Protein AF-0000000087635099 (afdb_homodimer)

pLDDT: mean 82.57, std 12.62, range [35.16, 96.38]

Foldseek 3Di:
DPCPVFWDDDPVVVVVFVLPFAWKWKWFDDPPDTDIDIFGWFWDADPQGIKIKGKDFPDDPVVVRCVVPQKIKMKTKDQWDWDDDPDPVPIDTKMKMKIFIWGKDKDQDLVVLVVGVQRRCCSPVVDNDDDDDSVNSNRMIMMMTDTDDMIMGIDD/DVCCVFWDDDPVVVVVFVLPFAWKWKWFDDPPDTDIDIFGWFWDADPQGIKIKGKDFPDDPVVVRCVVPQKIKMKTKDQWDWDDDPDPVPIDTKMKMKIFIWGKDKDQDLVVLVVGVQRRCCSPVVDNDDDDDSVNSNRMIMMMTDTPDMIMGIDD

Solvent-accessible surface area (backbone atoms only — not comparable to full-atom values): 16656 Å² total; per-residue (Å²): 117,86,68,60,83,26,53,56,80,48,65,67,58,51,50,53,50,59,65,66,32,68,45,36,30,39,29,35,69,49,88,92,39,36,45,50,46,78,35,55,46,14,64,46,78,55,101,81,40,51,35,38,25,32,66,46,74,72,72,56,74,62,58,56,44,39,68,74,50,27,57,31,8,31,31,33,47,40,66,77,40,77,40,83,45,99,43,69,86,54,47,42,57,28,32,36,35,37,34,30,32,28,40,43,44,76,54,79,51,63,72,57,40,51,50,41,52,39,33,27,42,23,65,73,66,72,46,77,82,68,76,73,56,64,68,60,54,70,62,42,28,34,37,38,32,45,46,73,46,74,45,37,37,43,40,121,116,88,67,59,83,28,51,55,80,48,65,67,59,51,50,52,50,57,66,67,32,69,45,38,31,37,30,35,68,49,90,92,39,36,46,49,46,79,34,53,47,15,64,46,77,54,101,80,42,50,33,38,26,33,68,46,75,71,70,57,75,64,58,56,44,38,68,74,50,29,55,29,9,30,30,33,48,40,67,76,40,77,39,83,46,99,42,69,88,54,46,43,56,26,30,37,35,37,34,30,33,29,41,43,42,78,55,78,51,63,71,58,39,52,52,41,52,42,32,27,43,25,64,74,65,73,47,78,81,68,75,72,57,63,69,59,55,71,62,42,27,35,38,38,33,44,46,74,45,73,47,36,37,44,41,120

Radius of gyration: 19.62 Å; Cα contacts (8 Å, |Δi|>4): 684; chains: 2; bounding box: 43×58×47 Å

Nearest PDB structures (foldseek):
  2fg9-assembly1_A  TM=8.921E-01  e=1.563E-14  Bacteroides thetaiotaomicron VPI-5482
  2fur-assembly1_B  TM=8.412E-01  e=3.240E-09  Thermoplasma acidophilum
  2x1j-assembly1_A-2  TM=7.431E-01  e=3.962E-08  Deinococcus radiodurans
  2vpa-assembly1_A  TM=7.051E-01  e=4.189E-08  Deinococcus radiodurans
  2x1k-assembly1_A-2  TM=6.960E-01  e=9.652E-08  Deinococcus radiodurans

Secondary structure (DSSP, 8-state):
-TTGGGB---HHHHHHHHHH---EEEEEEETTEEEEEEE-EEEEEETTEEEEEEEEES-SHHHHHHHH--EEEEEEEEEEEEE--SSGGG-EEEEEEEEEEEEEEE---HHHHHHHHHHHHHHHH--------HHHHHHEEEEEEEEEEEEEEEE-/-TTGGGB---HHHHHHHHHH---EEEEEEETTEEEEEEE-EEEEEETTEEEEEEEEES-SHHHHHHHH--EEEEEEEEEEEEE--SSGGG-EEEEEEEEEEEEEEE---HHHHHHHHHHHHHHHH--------HHHHHHEEEEEEEEEEEEEEEE-

InterPro domains:
  IPR012349 FMN-binding split barrel [G3DSA:2.30.110.10] (1-155)
  IPR024747 Pyridoxamine 5'-phosphate oxidase-related [PF12900] (11-153)

Sequence (312 aa):
MRRSDREVTSEQRIEEIIEACQIIRLGIHDEERIYIVPLHFGYERDDGGYVFYCHGASEGKKINLLKTNGYVGFELDGGYEIIPAAVACGYSSTFYSVIGEGQVSFVEEDAEKIKALQMIMKHYTHTTDWELPLAAVKNTAVLKLVCESMTCKEHNMRRSDREVTSEQRIEEIIEACQIIRLGIHDEERIYIVPLHFGYERDDGGYVFYCHGASEGKKINLLKTNGYVGFELDGGYEIIPAAVACGYSSTFYSVIGEGQVSFVEEDAEKIKALQMIMKHYTHTTDWELPLAAVKNTAVLKLVCESMTCKEHN

Structure (mmCIF, N/CA/C/O backbone):
data_AF-0000000087635099-model_v1
#
loop_
_entity.id
_entity.type
_entity.pdbx_description
1 polymer 'Predicted flavin-nucleotide-binding protein'
#
loop_
_atom_site.group_PDB
_atom_site.id
_atom_site.type_symbol
_atom_site.label_atom_id
_atom_site.label_alt_id
_atom_site.label_comp_id
_atom_site.label_asym_id
_atom_site.label_entity_id
_atom_site.label_seq_id
_atom_site.pdbx_PDB_ins_code
_atom_site.Cartn_x
_atom_site.Cartn_y
_atom_site.Cartn_z
_atom_site.occupancy
_atom_site.B_iso_or_equiv
_atom_site.auth_seq_id
_atom_site.auth_comp_id
_atom_site.auth_asym_id
_atom_site.auth_atom_id
_atom_site.pdbx_PDB_model_num
ATOM 1 N N . MET A 1 1 ? 19.547 9.148 -5.082 1 35.16 1 MET A N 1
ATOM 2 C CA . MET A 1 1 ? 18.781 8.297 -4.172 1 35.16 1 MET A CA 1
ATOM 3 C C . MET A 1 1 ? 19.062 8.664 -2.721 1 35.16 1 MET A C 1
ATOM 5 O O . MET A 1 1 ? 20.156 8.398 -2.211 1 35.16 1 MET A O 1
ATOM 9 N N . ARG A 1 2 ? 18.547 9.641 -2.221 1 45 2 ARG A N 1
ATOM 10 C CA . ARG A 1 2 ? 19.25 10.352 -1.154 1 45 2 ARG A CA 1
ATOM 11 C C . ARG A 1 2 ? 19.547 9.414 0.013 1 45 2 ARG A C 1
ATOM 13 O O . ARG A 1 2 ? 20.594 9.539 0.657 1 45 2 ARG A O 1
ATOM 20 N N . ARG A 1 3 ? 18.531 8.602 0.665 1 49.25 3 ARG A N 1
ATOM 21 C CA . ARG A 1 3 ? 19.016 7.754 1.746 1 49.25 3 ARG A CA 1
ATOM 22 C C . ARG A 1 3 ? 19.328 6.348 1.241 1 49.25 3 ARG A C 1
ATOM 24 O O . ARG A 1 3 ? 18.547 5.418 1.454 1 49.25 3 ARG A O 1
ATOM 31 N N . SER A 1 4 ? 20.172 6.246 0.379 1 53.25 4 SER A N 1
ATOM 32 C CA . SER A 1 4 ? 20.781 4.98 -0.024 1 53.25 4 SER A CA 1
ATOM 33 C C . SER A 1 4 ? 21.078 4.105 1.186 1 53.25 4 SER A C 1
ATOM 35 O O . SER A 1 4 ? 21.188 2.883 1.062 1 53.25 4 SER A O 1
ATOM 37 N N . ASP A 1 5 ? 21 4.832 2.361 1 56.5 5 ASP A N 1
ATOM 38 C CA . ASP A 1 5 ? 21.391 4.137 3.586 1 56.5 5 ASP A CA 1
ATOM 39 C C . ASP A 1 5 ? 20.297 3.172 4.039 1 56.5 5 ASP A C 1
ATOM 41 O O . ASP A 1 5 ? 20.547 2.277 4.852 1 56.5 5 ASP A O 1
ATOM 45 N N . ARG A 1 6 ? 19.281 3.215 3.363 1 69.56 6 ARG A N 1
ATOM 46 C CA . ARG A 1 6 ? 18.203 2.318 3.795 1 69.56 6 ARG A CA 1
ATOM 47 C C . ARG A 1 6 ? 17.969 1.215 2.77 1 69.56 6 ARG A C 1
ATOM 49 O O . ARG A 1 6 ? 17.141 0.329 2.984 1 69.56 6 ARG A O 1
ATOM 56 N N . GLU A 1 7 ? 18.781 1.299 1.735 1 75.88 7 GLU A N 1
ATOM 57 C CA . GLU A 1 7 ? 18.594 0.306 0.682 1 75.88 7 GLU A CA 1
ATOM 58 C C . GLU A 1 7 ? 19.156 -1.053 1.098 1 75.88 7 GLU A C 1
ATOM 60 O O . GLU A 1 7 ? 20.25 -1.138 1.649 1 75.88 7 GLU A O 1
ATOM 65 N N . VAL A 1 8 ? 18.328 -1.965 0.94 1 79.12 8 VAL A N 1
ATOM 66 C CA . VAL A 1 8 ? 18.734 -3.338 1.212 1 79.12 8 VAL A CA 1
ATOM 67 C C . VAL A 1 8 ? 19.219 -3.996 -0.078 1 79.12 8 VAL A C 1
ATOM 69 O O . VAL A 1 8 ? 18.484 -4.082 -1.056 1 79.12 8 VAL A O 1
ATOM 72 N N . THR A 1 9 ? 20.438 -4.477 -0.032 1 79.38 9 THR A N 1
ATOM 73 C CA . THR A 1 9 ? 21 -5.023 -1.261 1 79.38 9 THR A CA 1
ATOM 74 C C . THR A 1 9 ? 21.234 -6.527 -1.129 1 79.38 9 THR A C 1
ATOM 76 O O . THR A 1 9 ? 21.453 -7.215 -2.127 1 79.38 9 THR A O 1
ATOM 79 N N . SER A 1 10 ? 21.016 -7.012 0.048 1 85.81 10 SER A N 1
ATOM 80 C CA . SER A 1 10 ? 21.203 -8.445 0.242 1 85.81 10 SER A CA 1
ATOM 81 C C . SER A 1 10 ? 20 -9.234 -0.244 1 85.81 10 SER A C 1
ATOM 83 O O . SER A 1 10 ? 18.875 -9.008 0.217 1 85.81 10 SER A O 1
ATOM 85 N N . GLU A 1 11 ? 20.281 -10.109 -1.084 1 84.56 11 GLU A N 1
ATOM 86 C CA . GLU A 1 11 ? 19.203 -10.93 -1.638 1 84.56 11 GLU A CA 1
ATOM 87 C C . GLU A 1 11 ? 18.469 -11.695 -0.541 1 84.56 11 GLU A C 1
ATOM 89 O O . GLU A 1 11 ? 17.25 -11.852 -0.59 1 84.56 11 GLU A O 1
ATOM 94 N N . GLN A 1 12 ? 19.266 -12.148 0.305 1 89.12 12 GLN A N 1
ATOM 95 C CA . GLN A 1 12 ? 18.672 -12.906 1.408 1 89.12 12 GLN A CA 1
ATOM 96 C C . GLN A 1 12 ? 17.734 -12.031 2.223 1 89.12 12 GLN A C 1
ATOM 98 O O . GLN A 1 12 ? 16.625 -12.469 2.582 1 89.12 12 GLN A O 1
ATOM 103 N N . ARG A 1 13 ? 18.188 -10.898 2.521 1 89.5 13 ARG A N 1
ATOM 104 C CA . ARG A 1 13 ? 17.359 -9.984 3.314 1 89.5 13 ARG A CA 1
ATOM 105 C C . ARG A 1 13 ? 16.109 -9.578 2.553 1 89.5 13 ARG A C 1
ATOM 107 O O . ARG A 1 13 ? 15.031 -9.453 3.141 1 89.5 13 ARG A O 1
ATOM 114 N N . ILE A 1 14 ? 16.281 -9.406 1.291 1 90.25 14 ILE A N 1
ATOM 115 C CA . ILE A 1 14 ? 15.141 -9.047 0.447 1 90.25 14 ILE A CA 1
ATOM 116 C C . ILE A 1 14 ? 14.094 -10.156 0.488 1 90.25 14 ILE A C 1
ATOM 118 O O . ILE A 1 14 ? 12.898 -9.891 0.611 1 90.25 14 ILE A O 1
ATOM 122 N N . GLU A 1 15 ? 14.555 -11.297 0.425 1 90.62 15 GLU A N 1
ATOM 123 C CA . GLU A 1 15 ? 13.656 -12.453 0.484 1 90.62 15 GLU A CA 1
ATOM 124 C C . GLU A 1 15 ? 12.93 -12.516 1.824 1 90.62 15 GLU A C 1
ATOM 126 O O . GLU A 1 15 ? 11.742 -12.828 1.875 1 90.62 15 GLU A O 1
ATOM 131 N N . GLU A 1 16 ? 13.648 -12.258 2.855 1 92.62 16 GLU A N 1
ATOM 132 C CA . GLU A 1 16 ? 13.055 -12.25 4.191 1 92.62 16 GLU A CA 1
ATOM 133 C C . GLU A 1 16 ? 11.969 -11.188 4.312 1 92.62 16 GLU A C 1
ATOM 135 O O . GLU A 1 16 ? 10.938 -11.422 4.945 1 92.62 16 GLU A O 1
ATOM 140 N N . ILE A 1 17 ? 12.234 -10.125 3.705 1 93.19 17 ILE A N 1
ATOM 141 C CA . ILE A 1 17 ? 11.297 -9.016 3.748 1 93.19 17 ILE A CA 1
ATOM 142 C C . ILE A 1 17 ? 10.031 -9.375 2.963 1 93.19 17 ILE A C 1
ATOM 144 O O . ILE A 1 17 ? 8.914 -9.195 3.453 1 93.19 17 ILE A O 1
ATOM 148 N N . ILE A 1 18 ? 10.234 -9.93 1.829 1 93.62 18 ILE A N 1
ATOM 149 C CA . ILE A 1 18 ? 9.102 -10.32 0.997 1 93.62 18 ILE A CA 1
ATOM 150 C C . ILE A 1 18 ? 8.273 -11.383 1.716 1 93.62 18 ILE A C 1
ATOM 152 O O . ILE A 1 18 ? 7.039 -11.32 1.717 1 93.62 18 ILE A O 1
ATOM 156 N N . GLU A 1 19 ? 8.953 -12.25 2.318 1 91.75 19 GLU A N 1
ATOM 157 C CA . GLU A 1 19 ? 8.281 -13.32 3.053 1 91.75 19 GLU A CA 1
ATOM 158 C C . GLU A 1 19 ? 7.484 -12.766 4.23 1 91.75 19 GLU A C 1
ATOM 160 O O . GLU A 1 19 ? 6.449 -13.328 4.598 1 91.75 19 GLU A O 1
ATOM 165 N N . ALA A 1 20 ? 7.938 -11.75 4.758 1 92.56 20 ALA A N 1
ATOM 166 C CA . ALA A 1 20 ? 7.305 -11.172 5.941 1 92.56 20 ALA A CA 1
ATOM 167 C C . ALA A 1 20 ? 6.105 -10.305 5.555 1 92.56 20 ALA A C 1
ATOM 169 O O . ALA A 1 20 ? 5.258 -10 6.395 1 92.56 20 ALA A O 1
ATOM 170 N N . CYS A 1 21 ? 6.055 -9.898 4.355 1 93.25 21 CYS A N 1
ATOM 171 C CA . CYS A 1 21 ? 4.949 -9.062 3.898 1 93.25 21 CYS A CA 1
ATOM 172 C C . CYS A 1 21 ? 3.691 -9.898 3.682 1 93.25 21 CYS A C 1
ATOM 174 O O . CYS A 1 21 ? 3.77 -11.039 3.225 1 93.25 21 CYS A O 1
ATOM 176 N N . GLN A 1 22 ? 2.547 -9.258 3.98 1 90.62 22 GLN A N 1
ATOM 177 C CA . GLN A 1 22 ? 1.3 -10.008 3.877 1 90.62 22 GLN A CA 1
ATOM 178 C C . GLN A 1 22 ? 0.449 -9.5 2.715 1 90.62 22 GLN A C 1
ATOM 180 O O . GLN A 1 22 ? -0.433 -10.211 2.23 1 90.62 22 GLN A O 1
ATOM 185 N N . ILE A 1 23 ? 0.75 -8.312 2.314 1 94.12 23 ILE A N 1
ATOM 186 C CA . ILE A 1 23 ? -0.114 -7.684 1.321 1 94.12 23 ILE A CA 1
ATOM 187 C C . ILE A 1 23 ? 0.739 -7.012 0.249 1 94.12 23 ILE A C 1
ATOM 189 O O . ILE A 1 23 ? 1.752 -6.379 0.559 1 94.12 23 ILE A O 1
ATOM 193 N N . ILE A 1 24 ? 0.36 -7.223 -0.963 1 95.62 24 ILE A N 1
ATOM 194 C CA . ILE A 1 24 ? 0.962 -6.492 -2.07 1 95.62 24 ILE A CA 1
ATOM 195 C C . ILE A 1 24 ? -0.02 -5.445 -2.592 1 95.62 24 ILE A C 1
ATOM 197 O O . ILE A 1 24 ? -1.223 -5.703 -2.684 1 95.62 24 ILE A O 1
ATOM 201 N N . ARG A 1 25 ? 0.411 -4.309 -2.842 1 95.5 25 ARG A N 1
ATOM 202 C CA . ARG A 1 25 ? -0.406 -3.242 -3.416 1 95.5 25 ARG A CA 1
ATOM 203 C C . ARG A 1 25 ? -0.019 -2.977 -4.867 1 95.5 25 ARG A C 1
ATOM 205 O O . ARG A 1 25 ? 1.139 -2.668 -5.16 1 95.5 25 ARG A O 1
ATOM 212 N N . LEU A 1 26 ? -0.988 -3.074 -5.711 1 93.88 26 LEU 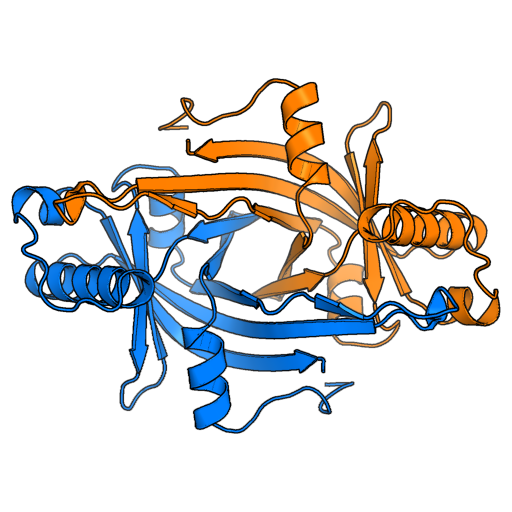A N 1
ATOM 213 C CA . LEU A 1 26 ? -0.767 -2.83 -7.129 1 93.88 26 LEU A CA 1
ATOM 214 C C . LEU A 1 26 ? -1.286 -1.452 -7.531 1 93.88 26 LEU A C 1
ATOM 216 O O . LEU A 1 26 ? -2.418 -1.092 -7.203 1 93.88 26 LEU A O 1
ATOM 220 N N . GLY A 1 27 ? -0.435 -0.677 -8.07 1 92.94 27 GLY A N 1
ATOM 221 C CA . GLY A 1 27 ? -0.831 0.592 -8.656 1 92.94 27 GLY A CA 1
ATOM 222 C C . GLY A 1 27 ? -1.084 0.503 -10.148 1 92.94 27 GLY A C 1
ATOM 223 O O . GLY A 1 27 ? -0.166 0.23 -10.922 1 92.94 27 GLY A O 1
ATOM 224 N N . ILE A 1 28 ? -2.303 0.768 -10.531 1 88.94 28 ILE A N 1
ATOM 225 C CA . ILE A 1 28 ? -2.715 0.634 -11.922 1 88.94 28 ILE A CA 1
ATOM 226 C C . ILE A 1 28 ? -3.062 2.008 -12.492 1 88.94 28 ILE A C 1
ATOM 228 O O . ILE A 1 28 ? -3.752 2.799 -11.844 1 88.94 28 ILE A O 1
ATOM 232 N N . HIS A 1 29 ? -2.572 2.168 -13.695 1 85.12 29 HIS A N 1
ATOM 233 C CA . HIS A 1 29 ? -2.932 3.406 -14.375 1 85.12 29 HIS A CA 1
ATOM 234 C C . HIS A 1 29 ? -4.379 3.373 -14.852 1 85.12 29 HIS A C 1
ATOM 236 O O . HIS A 1 29 ? -4.801 2.422 -15.516 1 85.12 29 HIS A O 1
ATOM 242 N N . ASP A 1 30 ? -5.09 4.293 -14.391 1 80 30 ASP A N 1
ATOM 243 C CA . ASP A 1 30 ? -6.449 4.508 -14.875 1 80 30 ASP A CA 1
ATOM 244 C C . ASP A 1 30 ? -6.609 5.914 -15.445 1 80 30 ASP A C 1
ATOM 246 O O . ASP A 1 30 ? -7.105 6.816 -14.766 1 80 30 ASP A O 1
ATOM 250 N N . GLU A 1 31 ? -6.195 5.961 -16.75 1 76 31 GLU A N 1
ATOM 251 C CA . GLU A 1 31 ? -6.164 7.27 -17.391 1 76 31 GLU A CA 1
ATOM 252 C C . GLU A 1 31 ? -5.305 8.258 -16.609 1 76 31 GLU A C 1
ATOM 254 O O . GLU A 1 31 ? -4.094 8.055 -16.469 1 76 31 GLU A O 1
ATOM 259 N N . GLU A 1 32 ? -6.012 9.188 -15.953 1 73.12 32 GLU A N 1
ATOM 260 C CA . GLU A 1 32 ? -5.262 10.188 -15.203 1 73.12 32 GLU A CA 1
ATOM 261 C C . GLU A 1 32 ? -5.211 9.844 -13.719 1 73.12 32 GLU A C 1
ATOM 263 O O . GLU A 1 32 ? -4.602 10.57 -12.93 1 73.12 32 GLU A O 1
ATOM 268 N N . ARG A 1 33 ? -5.762 8.672 -13.469 1 82.19 33 ARG A N 1
ATOM 269 C CA . ARG A 1 33 ? -5.848 8.289 -12.062 1 82.19 33 ARG A CA 1
ATOM 270 C C . ARG A 1 33 ? -5.023 7.031 -11.789 1 82.19 33 ARG A C 1
ATOM 272 O O . ARG A 1 33 ? -4.625 6.328 -12.719 1 82.19 33 ARG A O 1
ATOM 279 N N . ILE A 1 34 ? -4.555 6.996 -10.594 1 89 34 ILE A N 1
ATOM 280 C CA . ILE A 1 34 ? -3.848 5.801 -10.141 1 89 34 ILE A CA 1
ATOM 281 C C . ILE A 1 34 ? -4.723 5.031 -9.156 1 89 34 ILE A C 1
ATOM 283 O O . ILE A 1 34 ? -5.172 5.582 -8.148 1 89 34 ILE A O 1
ATOM 287 N N . TYR A 1 35 ? -4.988 3.885 -9.594 1 89.69 35 TYR A N 1
ATOM 288 C CA . TYR A 1 35 ? -5.762 2.996 -8.734 1 89.69 35 TYR A CA 1
ATOM 289 C C . TYR A 1 35 ? -4.852 2.004 -8.016 1 89.69 35 TYR A C 1
ATOM 291 O O . TYR A 1 35 ? -4.125 1.242 -8.664 1 89.69 35 TYR A O 1
ATOM 299 N N . ILE A 1 36 ? -4.816 2.078 -6.668 1 93.38 36 ILE A N 1
ATOM 300 C CA . ILE A 1 36 ? -4.008 1.155 -5.879 1 93.38 36 ILE A CA 1
ATOM 301 C C . ILE A 1 36 ? -4.906 0.105 -5.23 1 93.38 36 ILE A C 1
ATOM 303 O O . ILE A 1 36 ? -5.867 0.445 -4.535 1 93.38 36 ILE A O 1
ATOM 307 N N . VAL A 1 37 ? -4.637 -1.126 -5.418 1 91.44 37 VAL A N 1
ATOM 308 C CA . VAL A 1 37 ? -5.469 -2.195 -4.875 1 91.44 37 VAL A CA 1
ATOM 309 C C . VAL A 1 37 ? -4.609 -3.148 -4.047 1 91.44 37 VAL A C 1
ATOM 311 O O . VAL A 1 37 ? -3.584 -3.641 -4.52 1 91.44 37 VAL A O 1
ATOM 314 N N . PRO A 1 38 ? -4.953 -3.305 -2.814 1 93.06 38 PRO A N 1
ATOM 315 C CA . PRO A 1 38 ? -4.262 -4.301 -1.992 1 93.06 38 PRO A CA 1
ATOM 316 C C . PRO A 1 38 ? -4.758 -5.723 -2.242 1 93.06 38 PRO A C 1
ATOM 318 O O . PRO A 1 38 ? -5.969 -5.949 -2.346 1 93.06 38 PRO A O 1
ATOM 321 N N . LEU A 1 39 ? -3.826 -6.676 -2.332 1 91.88 39 LEU A N 1
ATOM 322 C CA . LEU A 1 39 ? -4.168 -8.07 -2.582 1 91.88 39 LEU A CA 1
ATOM 323 C C . LEU A 1 39 ? -3.256 -9.008 -1.792 1 91.88 39 LEU A C 1
ATOM 325 O O . LEU A 1 39 ? -2.107 -8.656 -1.503 1 91.88 39 LEU A O 1
ATOM 329 N N . HIS A 1 40 ? -3.799 -10.109 -1.484 1 91.38 40 HIS A N 1
ATOM 330 C CA . HIS A 1 40 ? -2.92 -11.188 -1.039 1 91.38 40 HIS A CA 1
ATOM 331 C C . HIS A 1 40 ? -2.057 -11.703 -2.186 1 91.38 40 HIS A C 1
ATOM 333 O O . HIS A 1 40 ? -2.436 -11.586 -3.354 1 91.38 40 HIS A O 1
ATOM 339 N N . PHE A 1 41 ? -0.944 -12.211 -1.746 1 93.88 41 PHE A N 1
ATOM 340 C CA . PHE A 1 41 ? -0.071 -12.625 -2.838 1 93.88 41 PHE A CA 1
ATOM 341 C C . PHE A 1 41 ? 0.747 -13.852 -2.441 1 93.88 41 PHE A C 1
ATOM 343 O O . PHE A 1 41 ? 0.833 -14.195 -1.261 1 93.88 41 PHE A O 1
ATOM 350 N N . GLY A 1 42 ? 1.13 -14.492 -3.391 1 94.12 42 GLY A N 1
ATOM 351 C CA . GLY A 1 42 ? 2.234 -15.438 -3.334 1 94.12 42 GLY A CA 1
ATOM 352 C C . GLY A 1 42 ? 3.406 -15.031 -4.211 1 94.12 42 GLY A C 1
ATOM 353 O O . GLY A 1 42 ? 3.305 -14.094 -5 1 94.12 42 GLY A O 1
ATOM 354 N N . TYR A 1 43 ? 4.488 -15.68 -3.988 1 95 43 TYR A N 1
ATOM 355 C CA . TYR A 1 43 ? 5.633 -15.289 -4.805 1 95 43 TYR A CA 1
ATOM 356 C C . TYR A 1 43 ? 6.57 -16.469 -5.031 1 95 43 TYR A C 1
ATOM 358 O O . TYR A 1 43 ? 6.512 -17.469 -4.305 1 95 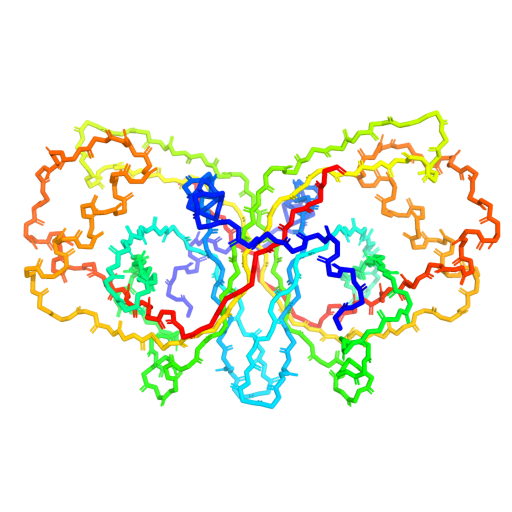43 TYR A O 1
ATOM 366 N N . GLU A 1 44 ? 7.211 -16.312 -6.023 1 92.94 44 GLU A N 1
ATOM 367 C CA . GLU A 1 44 ? 8.289 -17.25 -6.312 1 92.94 44 GLU A CA 1
ATOM 368 C C . GLU A 1 44 ? 9.5 -16.531 -6.902 1 92.94 44 GLU A C 1
ATOM 370 O O . GLU A 1 44 ? 9.367 -15.445 -7.484 1 92.94 44 GLU A O 1
ATOM 375 N N . ARG A 1 45 ? 10.586 -17.047 -6.531 1 90.25 45 ARG A N 1
ATOM 376 C CA . ARG A 1 45 ? 11.828 -16.531 -7.098 1 90.25 45 ARG A CA 1
ATOM 377 C C . ARG A 1 45 ? 12.43 -17.516 -8.102 1 90.25 45 ARG A C 1
ATOM 379 O O . ARG A 1 45 ? 12.531 -18.719 -7.816 1 90.25 45 ARG A O 1
ATOM 386 N N . ASP A 1 46 ? 12.633 -16.969 -9.352 1 77.44 46 ASP A N 1
ATOM 387 C CA . ASP A 1 46 ? 13.328 -17.797 -10.336 1 77.44 46 ASP A CA 1
ATOM 388 C C . ASP A 1 46 ? 14.547 -17.062 -10.891 1 77.44 46 ASP A C 1
ATOM 390 O O . ASP A 1 46 ? 14.898 -15.977 -10.422 1 77.44 46 ASP A O 1
ATOM 394 N N . ASP A 1 47 ? 15.266 -17.641 -11.875 1 72.56 47 ASP A N 1
ATOM 395 C CA . ASP A 1 47 ? 16.484 -17.094 -12.461 1 72.56 47 ASP A CA 1
ATOM 396 C C . ASP A 1 47 ? 16.266 -15.688 -12.992 1 72.56 47 ASP A C 1
ATOM 398 O O . ASP A 1 47 ? 17.219 -14.898 -13.078 1 72.56 47 ASP A O 1
ATOM 402 N N . GLY A 1 48 ? 15.109 -15.336 -13.188 1 70.25 48 GLY A N 1
ATOM 403 C CA . GLY A 1 48 ? 14.812 -14.062 -13.836 1 70.25 48 GLY A CA 1
ATOM 404 C C . GLY A 1 48 ? 14.32 -13.008 -12.867 1 70.25 48 GLY A C 1
ATOM 405 O O . GLY A 1 48 ? 14.039 -11.875 -13.266 1 70.25 48 GLY A O 1
ATOM 406 N N . GLY A 1 49 ? 14.25 -13.461 -11.562 1 85.81 49 GLY A N 1
ATOM 407 C CA . GLY A 1 49 ? 13.781 -12.461 -10.609 1 85.81 49 GLY A CA 1
ATOM 408 C C . GLY A 1 49 ? 12.562 -12.914 -9.828 1 85.81 49 GLY A C 1
ATOM 409 O O . GLY A 1 49 ? 12.297 -14.109 -9.719 1 85.81 49 GLY A O 1
ATOM 410 N N . TYR A 1 50 ? 11.867 -11.992 -9.25 1 94.06 50 TYR A N 1
ATOM 411 C CA . TYR A 1 50 ? 10.703 -12.289 -8.422 1 94.06 50 TYR A CA 1
ATOM 412 C C . TYR A 1 50 ? 9.43 -12.273 -9.25 1 94.06 50 TYR A C 1
ATOM 414 O O . TYR A 1 50 ? 9.258 -11.422 -10.125 1 94.06 50 TYR A O 1
ATOM 422 N N . VAL A 1 51 ? 8.609 -13.281 -9.055 1 95.44 51 VAL A N 1
ATOM 423 C CA . VAL A 1 51 ? 7.27 -13.328 -9.625 1 95.44 51 VAL A CA 1
ATOM 424 C C . VAL A 1 51 ? 6.234 -13.367 -8.508 1 95.44 51 VAL A C 1
ATOM 426 O O . VAL A 1 51 ? 6.332 -14.18 -7.586 1 95.44 51 VAL A O 1
ATOM 429 N N . PHE A 1 52 ? 5.324 -12.469 -8.641 1 96.31 52 PHE A N 1
ATOM 430 C CA . PHE A 1 52 ? 4.258 -12.414 -7.652 1 96.31 52 PHE A CA 1
ATOM 431 C C . PHE A 1 52 ? 2.938 -12.891 -8.25 1 96.31 52 PHE A C 1
ATOM 433 O O . PHE A 1 52 ? 2.627 -12.586 -9.398 1 96.31 52 PHE A O 1
ATOM 440 N N . TYR A 1 53 ? 2.166 -13.602 -7.441 1 94.69 53 TYR A N 1
ATOM 441 C CA . TYR A 1 53 ? 0.854 -14.094 -7.84 1 94.69 53 TYR A CA 1
ATOM 442 C C . TYR A 1 53 ? -0.238 -13.547 -6.93 1 94.69 53 TYR A C 1
ATOM 444 O O . TYR A 1 53 ? -0.064 -13.477 -5.711 1 94.69 53 TYR A O 1
ATOM 452 N N . CYS A 1 54 ? -1.283 -13.148 -7.543 1 92.56 54 CYS A N 1
ATOM 453 C CA . CYS A 1 54 ? -2.445 -12.68 -6.797 1 92.56 54 CYS A CA 1
ATOM 454 C C . CYS A 1 54 ? -3.723 -13.336 -7.305 1 92.56 54 CYS A C 1
ATOM 456 O O . CYS A 1 54 ? -3.783 -13.781 -8.453 1 92.56 54 CYS A O 1
ATOM 458 N N . HIS A 1 55 ? -4.594 -13.383 -6.359 1 86 55 HIS A N 1
ATOM 459 C CA . HIS A 1 55 ? -5.879 -13.938 -6.762 1 86 55 HIS A CA 1
ATOM 460 C C . HIS A 1 55 ? -7 -12.914 -6.613 1 86 55 HIS A C 1
ATOM 462 O O . HIS A 1 55 ? -6.922 -12.023 -5.758 1 86 55 HIS A O 1
ATOM 468 N N . GLY A 1 56 ? -7.98 -12.969 -7.477 1 75.38 56 GLY A N 1
ATOM 469 C CA . GLY A 1 56 ? -9.156 -12.117 -7.402 1 75.38 56 GLY A CA 1
ATOM 470 C C . GLY A 1 56 ? -10.328 -12.641 -8.211 1 75.38 56 GLY A C 1
ATOM 471 O O . GLY A 1 56 ? -10.281 -13.758 -8.727 1 75.38 56 GLY A O 1
ATOM 472 N N . ALA A 1 57 ? -11.461 -11.789 -8.031 1 62.88 57 ALA A N 1
ATOM 473 C CA . ALA A 1 57 ? -12.633 -12.188 -8.812 1 62.88 57 ALA A CA 1
ATOM 474 C C . ALA A 1 57 ? -12.398 -11.953 -10.305 1 62.88 57 ALA A C 1
ATOM 476 O O . ALA A 1 57 ? -11.656 -11.047 -10.688 1 62.88 57 ALA A O 1
ATOM 477 N N . SER A 1 58 ? -12.703 -12.914 -11.164 1 57.5 58 SER A N 1
ATOM 478 C CA . SER A 1 58 ? -12.523 -12.922 -12.609 1 57.5 58 SER A CA 1
ATOM 479 C C . SER A 1 58 ? -13.273 -11.766 -13.266 1 57.5 58 SER A C 1
ATOM 481 O O . SER A 1 58 ? -13.188 -11.578 -14.484 1 57.5 58 SER A O 1
ATOM 483 N N . GLU A 1 59 ? -14.102 -11.023 -12.555 1 55.69 59 GLU A N 1
ATOM 484 C CA . GLU A 1 59 ? -14.906 -9.969 -13.18 1 55.69 59 GLU A CA 1
ATOM 485 C C . GLU A 1 59 ? -14.609 -8.609 -12.555 1 55.69 59 GLU A C 1
ATOM 487 O O . GLU A 1 59 ? -14.219 -8.531 -11.383 1 55.69 59 GLU A O 1
ATOM 492 N N . GLY A 1 60 ? -14.469 -7.492 -13.531 1 54.12 60 GLY A N 1
ATOM 493 C CA . GLY A 1 60 ? -14.492 -6.133 -13.008 1 54.12 60 GLY A CA 1
ATOM 494 C C . GLY A 1 60 ? -13.609 -5.18 -13.781 1 54.12 60 GLY A C 1
ATOM 495 O O . GLY A 1 60 ? -12.914 -5.59 -14.719 1 54.12 60 GLY A O 1
ATOM 496 N N . LYS A 1 61 ? -13.883 -3.953 -13.523 1 52.72 61 LYS A N 1
ATOM 497 C CA . LYS A 1 61 ? -13.266 -2.805 -14.18 1 52.72 61 LYS A CA 1
ATOM 498 C C . LYS A 1 61 ? -11.75 -2.959 -14.25 1 52.72 61 LYS A C 1
ATOM 500 O O . LYS A 1 61 ? -11.125 -2.604 -15.25 1 52.72 61 LYS A O 1
ATOM 505 N N . LYS A 1 62 ? -11.25 -3.582 -13.25 1 54.94 62 LYS A N 1
ATOM 506 C CA . LYS A 1 62 ? -9.797 -3.652 -13.078 1 54.94 62 LYS A CA 1
ATOM 507 C C . LYS A 1 62 ? -9.164 -4.531 -14.148 1 54.94 62 LYS A C 1
ATOM 509 O O . LYS A 1 62 ? -8.078 -4.223 -14.641 1 54.94 62 LYS A O 1
ATOM 514 N N . ILE A 1 63 ? -9.891 -5.582 -14.43 1 56.62 63 ILE A N 1
ATOM 515 C CA . ILE A 1 63 ? -9.406 -6.566 -15.391 1 56.62 63 ILE A CA 1
ATOM 516 C C . ILE A 1 63 ? -9.281 -5.926 -16.766 1 56.62 63 ILE A C 1
ATOM 518 O O . ILE A 1 63 ? -8.328 -6.203 -17.5 1 56.62 63 ILE A O 1
ATOM 522 N N . ASN A 1 64 ? -10.172 -5.062 -16.875 1 56.91 64 ASN A N 1
ATOM 523 C CA . ASN A 1 64 ? -10.133 -4.453 -18.203 1 56.91 64 ASN A CA 1
ATOM 524 C C . ASN A 1 64 ? -8.953 -3.502 -18.344 1 56.91 64 ASN A C 1
ATOM 526 O O . ASN A 1 64 ? -8.328 -3.445 -19.406 1 56.91 64 ASN A O 1
ATOM 530 N N . LEU A 1 65 ? -8.602 -2.836 -17.359 1 58.47 65 LEU A N 1
ATOM 531 C CA . LEU A 1 65 ? -7.492 -1.891 -17.406 1 58.47 65 LEU A CA 1
ATOM 532 C C . LEU A 1 65 ? -6.16 -2.623 -17.516 1 58.47 65 LEU A C 1
ATOM 534 O O . LEU A 1 65 ? -5.266 -2.193 -18.25 1 58.47 65 LEU A O 1
ATOM 538 N N . LEU A 1 66 ? -6.137 -3.719 -16.828 1 62.31 66 LEU A N 1
ATOM 539 C CA . LEU A 1 66 ? -4.895 -4.484 -16.812 1 62.31 66 LEU A CA 1
ATOM 540 C C . LEU A 1 66 ? -4.684 -5.195 -18.141 1 62.31 66 LEU A C 1
ATOM 542 O O . LEU A 1 66 ? -3.545 -5.469 -18.531 1 62.31 66 LEU A O 1
ATOM 546 N N . LYS A 1 67 ? -5.727 -5.355 -18.766 1 61.75 67 LYS A N 1
ATOM 547 C CA . LYS A 1 67 ? -5.652 -6.023 -20.047 1 61.75 67 LYS A CA 1
ATOM 548 C C . LYS A 1 67 ? -5.07 -5.098 -21.125 1 61.75 67 LYS A C 1
ATOM 550 O O . LYS A 1 67 ? -4.41 -5.559 -22.047 1 61.75 67 LYS A O 1
ATOM 555 N N . THR A 1 68 ? -5.281 -3.898 -20.922 1 61.97 68 THR A N 1
ATOM 556 C CA . THR A 1 68 ? -4.805 -2.957 -21.938 1 61.97 68 THR A CA 1
ATOM 557 C C . THR A 1 68 ? -3.357 -2.557 -21.656 1 61.97 68 THR A C 1
ATOM 559 O O . THR A 1 68 ? -2.535 -2.521 -22.578 1 61.97 68 THR A O 1
ATOM 562 N N . ASN A 1 69 ? -3.039 -2.221 -20.5 1 69.5 69 ASN A N 1
ATOM 563 C CA . ASN A 1 69 ? -1.691 -1.898 -20.047 1 69.5 69 ASN A CA 1
ATOM 564 C C . ASN A 1 69 ? -1.332 -2.658 -18.781 1 69.5 69 ASN A C 1
ATOM 566 O O . ASN A 1 69 ? -1.701 -2.244 -17.672 1 69.5 69 ASN A O 1
ATOM 570 N N . GLY A 1 70 ? -0.662 -3.67 -19.062 1 81.06 70 GLY A N 1
ATOM 571 C CA . GLY A 1 70 ? -0.341 -4.59 -17.984 1 81.06 70 GLY A CA 1
ATOM 572 C C . GLY A 1 70 ? 0.802 -4.109 -17.109 1 81.06 70 GLY A C 1
ATOM 573 O O . GLY A 1 70 ? 1.279 -4.848 -16.25 1 81.06 70 GLY A O 1
ATOM 574 N N . TYR A 1 71 ? 1.266 -2.912 -17.406 1 88.5 71 TYR A N 1
ATOM 575 C CA . TYR A 1 71 ? 2.367 -2.385 -16.609 1 88.5 71 TYR A CA 1
ATOM 576 C C . TYR A 1 71 ? 1.851 -1.751 -15.328 1 88.5 71 TYR A C 1
ATOM 578 O O . TYR A 1 71 ? 0.967 -0.892 -15.359 1 88.5 71 TYR A O 1
ATOM 586 N N . VAL A 1 72 ? 2.328 -2.242 -14.219 1 92.19 72 VAL A N 1
ATOM 587 C CA . VAL A 1 72 ? 1.831 -1.755 -12.938 1 92.19 72 VAL A CA 1
ATOM 588 C C . VAL A 1 72 ? 3 -1.522 -11.984 1 92.19 72 VAL A C 1
ATOM 590 O O . VAL A 1 72 ? 4.086 -2.074 -12.172 1 92.19 72 VAL A O 1
ATOM 593 N N . GLY A 1 73 ? 2.84 -0.56 -11.133 1 94.06 73 GLY A N 1
ATOM 594 C CA . GLY A 1 73 ? 3.699 -0.49 -9.961 1 94.06 73 GLY A CA 1
ATOM 595 C C . GLY A 1 73 ? 3.207 -1.345 -8.805 1 94.06 73 GLY A C 1
ATOM 596 O O . GLY A 1 73 ? 2.006 -1.603 -8.688 1 94.06 73 GLY A O 1
ATOM 597 N N . PHE A 1 74 ? 4.16 -1.829 -8.031 1 95.88 74 PHE A N 1
ATOM 598 C CA . PHE A 1 74 ? 3.738 -2.598 -6.871 1 95.88 74 PHE A CA 1
ATOM 599 C C . PHE A 1 74 ? 4.539 -2.195 -5.637 1 95.88 74 PHE A C 1
ATOM 601 O O . PHE A 1 74 ? 5.625 -1.625 -5.754 1 95.88 74 PHE A O 1
ATOM 608 N N . GLU A 1 75 ? 3.955 -2.467 -4.531 1 96.38 75 GLU A N 1
ATOM 609 C CA . GLU A 1 75 ? 4.559 -2.111 -3.25 1 96.38 75 GLU A CA 1
ATOM 610 C C . GLU A 1 75 ? 4.203 -3.129 -2.17 1 96.38 75 GLU A C 1
ATOM 612 O O . GLU A 1 75 ? 3.062 -3.596 -2.104 1 96.38 75 GLU A O 1
ATOM 617 N N . LEU A 1 76 ? 5.211 -3.586 -1.452 1 96.19 76 LEU A N 1
ATOM 618 C CA . LEU A 1 76 ? 5.074 -4.395 -0.246 1 96.19 76 LEU A CA 1
ATOM 619 C C . LEU A 1 76 ? 5.664 -3.674 0.962 1 96.19 76 LEU A C 1
ATOM 621 O O . LEU A 1 76 ? 6.688 -2.994 0.847 1 96.19 76 LEU A O 1
ATOM 625 N N . ASP A 1 77 ? 4.969 -3.816 2.014 1 94.06 77 ASP A N 1
ATOM 626 C CA . ASP A 1 77 ? 5.555 -3.219 3.207 1 94.06 77 ASP A CA 1
ATOM 627 C C . ASP A 1 77 ? 5.113 -3.959 4.469 1 94.06 77 ASP A C 1
ATOM 629 O O . ASP A 1 77 ? 4.227 -4.812 4.41 1 94.06 77 ASP A O 1
ATOM 633 N N . GLY A 1 78 ? 5.855 -3.668 5.527 1 90.75 78 GLY A N 1
ATOM 634 C CA . GLY A 1 78 ? 5.586 -4.273 6.824 1 90.75 78 GLY A CA 1
ATOM 635 C C . GLY A 1 78 ? 6.59 -3.875 7.887 1 90.75 78 GLY A C 1
ATOM 636 O O . GLY A 1 78 ? 7.434 -3.004 7.66 1 90.75 78 GLY A O 1
ATOM 637 N N . GLY A 1 79 ? 6.379 -4.5 9.078 1 87.62 79 GLY A N 1
ATOM 638 C CA . GLY A 1 79 ? 7.32 -4.277 10.164 1 87.62 79 GLY A CA 1
ATOM 639 C C . GLY A 1 79 ? 7.164 -2.92 10.82 1 87.62 79 GLY A C 1
ATOM 640 O O . GLY A 1 79 ? 8.133 -2.359 11.336 1 87.62 79 GLY A O 1
ATOM 641 N N . TYR A 1 80 ? 5.953 -2.438 10.672 1 84.38 80 TYR A N 1
ATOM 642 C CA . TYR A 1 80 ? 5.707 -1.114 11.234 1 84.38 80 TYR A CA 1
ATOM 643 C C . TYR A 1 80 ? 5.707 -1.162 12.758 1 84.38 80 TYR A C 1
ATOM 645 O O . TYR A 1 80 ? 4.84 -1.797 13.367 1 84.38 80 TYR A O 1
ATOM 653 N N . GLU A 1 81 ? 6.703 -0.615 13.289 1 83.62 81 GLU A N 1
ATOM 654 C CA . GLU A 1 81 ? 6.812 -0.479 14.742 1 83.62 81 GLU A CA 1
ATOM 655 C C . GLU A 1 81 ? 7.273 0.922 15.133 1 83.62 81 GLU A C 1
ATOM 657 O O . GLU A 1 81 ? 8.25 1.437 14.578 1 83.62 81 GLU A O 1
ATOM 662 N N . ILE A 1 82 ? 6.504 1.525 15.984 1 79.06 82 ILE A N 1
ATOM 663 C CA . ILE A 1 82 ? 6.875 2.848 16.469 1 79.06 82 ILE A CA 1
ATOM 664 C C . ILE A 1 82 ? 7.809 2.707 17.672 1 79.06 82 ILE A C 1
ATOM 666 O O . ILE A 1 82 ? 7.523 1.949 18.609 1 79.06 82 ILE A O 1
ATOM 670 N N . ILE A 1 83 ? 8.914 3.299 17.562 1 81.56 83 ILE A N 1
ATOM 671 C CA . ILE A 1 83 ? 9.844 3.357 18.672 1 81.56 83 ILE A CA 1
ATOM 672 C C . ILE A 1 83 ? 9.648 4.664 19.438 1 81.56 83 ILE A C 1
ATOM 674 O O . ILE A 1 83 ? 10.023 5.738 18.953 1 81.56 83 ILE A O 1
ATOM 678 N N . PRO A 1 84 ? 8.984 4.492 20.531 1 77.38 84 PRO A N 1
ATOM 679 C CA . PRO A 1 84 ? 8.672 5.707 21.281 1 77.38 84 PRO A CA 1
ATOM 680 C C . PRO A 1 84 ? 9.914 6.422 21.797 1 77.38 84 PRO A C 1
ATOM 682 O O . PRO A 1 84 ? 10.969 5.797 21.969 1 77.38 84 PRO A O 1
ATOM 685 N N . ALA A 1 85 ? 9.914 7.668 21.844 1 75.06 85 ALA A N 1
ATOM 686 C CA . ALA A 1 85 ? 10.961 8.492 22.438 1 75.06 85 ALA A CA 1
ATOM 687 C C . ALA A 1 85 ? 10.359 9.523 23.391 1 75.06 85 ALA A C 1
ATOM 689 O O . ALA A 1 85 ? 9.141 9.703 23.438 1 75.06 85 ALA A O 1
ATOM 690 N N . ALA A 1 86 ? 11.297 10.047 24.25 1 73.44 86 ALA A N 1
ATOM 691 C CA . ALA A 1 86 ? 10.867 11.031 25.234 1 73.44 86 ALA A CA 1
ATOM 692 C C . ALA A 1 86 ? 10.406 12.32 24.562 1 73.44 86 ALA A C 1
ATOM 694 O O . ALA A 1 86 ? 9.578 13.055 25.109 1 73.44 86 ALA A O 1
ATOM 695 N N . VAL A 1 87 ? 10.953 12.539 23.469 1 68.56 87 VAL A N 1
ATOM 696 C CA . VAL A 1 87 ? 10.617 13.742 22.719 1 68.56 87 VAL A CA 1
ATOM 697 C C . VAL A 1 87 ? 10.008 13.359 21.375 1 68.56 87 VAL A C 1
ATOM 699 O O . VAL A 1 87 ? 10.344 12.312 20.812 1 68.56 87 VAL A O 1
ATOM 702 N N . ALA A 1 88 ? 9.094 14.164 20.844 1 66.12 88 ALA A N 1
ATOM 703 C CA . ALA A 1 88 ? 8.352 13.914 19.609 1 66.12 88 ALA A CA 1
ATOM 704 C C . ALA A 1 88 ? 9.297 13.633 18.453 1 66.12 88 ALA A C 1
ATOM 706 O O . ALA A 1 88 ? 9.086 12.695 17.672 1 66.12 88 ALA A O 1
ATOM 707 N N . CYS A 1 89 ? 10.352 14.43 18.453 1 66.19 89 CYS A N 1
ATOM 708 C CA . CYS A 1 89 ? 11.281 14.328 17.328 1 66.19 89 CYS A CA 1
ATOM 709 C C . CYS A 1 89 ? 12.094 13.047 17.406 1 66.19 89 CYS A C 1
ATOM 711 O O . CYS A 1 89 ? 12.734 12.648 16.422 1 66.19 89 CYS A O 1
ATOM 713 N N . GLY A 1 90 ? 12.023 12.477 18.562 1 68.56 90 GLY A N 1
ATOM 714 C CA . GLY A 1 90 ? 12.805 11.266 18.75 1 68.56 90 GLY A CA 1
ATOM 715 C C . GLY A 1 90 ? 12.062 10.008 18.375 1 68.56 90 GLY A C 1
ATOM 716 O O . GLY A 1 90 ? 12.633 8.914 18.391 1 68.56 90 GLY A O 1
ATOM 717 N N . TYR A 1 91 ? 10.82 10.227 18.062 1 73.44 91 TYR A N 1
ATOM 718 C CA . TYR A 1 91 ? 10.047 9.055 17.656 1 73.44 91 TYR A CA 1
ATOM 719 C C . TYR A 1 91 ? 10.57 8.484 16.344 1 73.44 91 TYR A C 1
ATOM 721 O O . TYR A 1 91 ? 10.914 9.242 15.43 1 73.44 91 TYR A O 1
ATOM 729 N N . SER A 1 92 ? 10.906 7.246 16.375 1 75.69 92 SER A N 1
ATOM 730 C CA . SER A 1 92 ? 11.32 6.539 15.164 1 75.69 92 SER A CA 1
ATOM 731 C C . SER A 1 92 ? 10.391 5.371 14.859 1 75.69 92 SER A C 1
ATOM 733 O O . SER A 1 92 ? 9.477 5.078 15.633 1 75.69 92 SER A O 1
ATOM 735 N N . SER A 1 93 ? 10.453 4.996 13.672 1 80.81 93 SER A N 1
ATOM 736 C CA . SER A 1 93 ? 9.633 3.857 13.266 1 80.81 93 SER A CA 1
ATOM 737 C C . SER A 1 93 ? 10.438 2.859 12.438 1 80.81 93 SER A C 1
ATOM 739 O O . SER A 1 93 ? 11.406 3.236 11.766 1 80.81 93 SER A O 1
ATOM 741 N N . THR A 1 94 ? 10.18 1.616 12.719 1 86.19 94 THR A N 1
ATOM 742 C CA . THR A 1 94 ? 10.766 0.57 11.891 1 86.19 94 THR A CA 1
ATOM 743 C C . THR A 1 94 ? 9.781 0.112 10.82 1 86.19 94 THR A C 1
ATOM 745 O O . THR A 1 94 ? 8.57 0.051 11.062 1 86.19 94 THR A O 1
ATOM 748 N N . PHE A 1 95 ? 10.391 -0.059 9.727 1 88.56 95 PHE A N 1
ATOM 749 C CA . PHE A 1 95 ? 9.578 -0.612 8.648 1 88.56 95 PHE A CA 1
ATOM 750 C C . PHE A 1 95 ? 10.461 -1.157 7.535 1 88.56 95 PHE A C 1
ATOM 752 O O . PHE A 1 95 ? 11.648 -0.836 7.461 1 88.56 95 PHE A O 1
ATOM 759 N N . TYR A 1 96 ? 9.898 -2.074 6.766 1 92.88 96 TYR A N 1
ATOM 760 C CA . TYR A 1 96 ? 10.5 -2.492 5.504 1 92.88 96 TYR A CA 1
ATOM 761 C C . TYR A 1 96 ? 9.508 -2.338 4.355 1 92.88 96 TYR A C 1
ATOM 763 O O . TYR A 1 96 ? 8.297 -2.443 4.551 1 92.88 96 TYR A O 1
ATOM 771 N N . SER A 1 97 ? 10.102 -2.012 3.273 1 92.38 97 SER A N 1
ATOM 772 C CA . SER A 1 97 ? 9.25 -1.854 2.102 1 92.38 97 SER A CA 1
ATOM 773 C C . SER A 1 97 ? 9.961 -2.305 0.832 1 92.38 97 SER A C 1
ATOM 775 O O . SER A 1 97 ? 11.195 -2.27 0.76 1 92.38 97 SER A O 1
ATOM 777 N N . VAL A 1 98 ? 9.219 -2.836 -0.029 1 94.62 98 VAL A N 1
ATOM 778 C CA . VAL A 1 98 ? 9.664 -3.191 -1.371 1 94.62 98 VAL A CA 1
ATOM 779 C C . VAL A 1 98 ? 8.836 -2.441 -2.41 1 94.62 98 VAL A C 1
ATOM 781 O O . VAL A 1 98 ? 7.602 -2.498 -2.389 1 94.62 98 VAL A O 1
ATOM 784 N N . ILE A 1 99 ? 9.523 -1.685 -3.186 1 94.31 99 ILE A N 1
ATOM 785 C CA . ILE A 1 99 ? 8.852 -0.926 -4.234 1 94.31 99 ILE A CA 1
ATOM 786 C C . ILE A 1 99 ? 9.422 -1.314 -5.598 1 94.31 99 ILE A C 1
ATOM 788 O O . ILE A 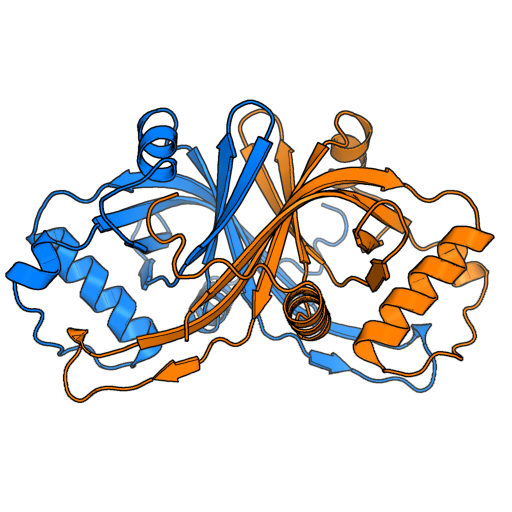1 99 ? 10.641 -1.406 -5.766 1 94.31 99 ILE A O 1
ATOM 792 N N . GLY A 1 100 ? 8.477 -1.518 -6.508 1 94.38 100 GLY A N 1
ATOM 793 C CA . GLY A 1 100 ? 8.945 -1.913 -7.828 1 94.38 100 GLY A CA 1
ATOM 794 C C . GLY A 1 100 ? 7.891 -1.757 -8.906 1 94.38 100 GLY A C 1
ATOM 795 O O . GLY A 1 100 ? 6.875 -1.086 -8.695 1 94.38 100 GLY A O 1
ATOM 796 N N . GLU A 1 101 ? 8.289 -2.23 -10.055 1 94.19 101 GLU A N 1
ATOM 797 C CA . GLU A 1 101 ? 7.406 -2.219 -11.219 1 94.19 101 GLU A CA 1
ATOM 798 C C . GLU A 1 101 ? 7.539 -3.508 -12.023 1 94.19 101 GLU A C 1
ATOM 800 O O . GLU A 1 101 ? 8.547 -4.215 -11.922 1 94.19 101 GLU A O 1
ATOM 805 N N . GLY A 1 102 ? 6.457 -3.74 -12.719 1 93.19 102 GLY A N 1
ATOM 806 C CA . GLY A 1 102 ? 6.457 -4.949 -13.531 1 93.19 102 GLY A CA 1
ATOM 807 C C . GLY A 1 102 ? 5.234 -5.078 -14.414 1 93.19 102 GLY A C 1
ATOM 808 O O . GLY A 1 102 ? 4.438 -4.141 -14.523 1 93.19 102 GLY A O 1
ATOM 809 N N . GLN A 1 103 ? 5.184 -6.215 -15.023 1 92.38 103 GLN A N 1
ATOM 810 C CA . GLN A 1 103 ? 4.082 -6.516 -15.93 1 92.38 103 GLN A CA 1
ATOM 811 C C . GLN A 1 103 ? 3.143 -7.559 -15.336 1 92.38 103 GLN A C 1
ATOM 813 O O . GLN A 1 103 ? 3.592 -8.586 -14.812 1 92.38 103 GLN A O 1
ATOM 818 N N . VAL A 1 104 ? 1.894 -7.227 -15.445 1 91.38 104 VAL A N 1
ATOM 819 C CA . VAL A 1 104 ? 0.877 -8.141 -14.938 1 91.38 104 VAL A CA 1
ATOM 820 C C . VAL A 1 104 ? 0.189 -8.844 -16.109 1 91.38 104 VAL A C 1
ATOM 822 O O . VAL A 1 104 ? -0.096 -8.227 -17.141 1 91.38 104 VAL A O 1
ATOM 825 N N . SER A 1 105 ? -0.01 -10.109 -15.961 1 90.06 105 SER A N 1
ATOM 826 C CA . SER A 1 105 ? -0.755 -10.898 -16.938 1 90.06 105 SER A CA 1
ATOM 827 C C . SER A 1 105 ? -1.725 -11.852 -16.25 1 90.06 105 SER A C 1
ATOM 829 O O . SER A 1 105 ? -1.521 -12.227 -15.094 1 90.06 105 SER A O 1
ATOM 831 N N . PHE A 1 106 ? -2.754 -12.195 -16.969 1 88.69 106 PHE A N 1
ATOM 832 C CA . PHE A 1 106 ? -3.709 -13.164 -16.438 1 88.69 106 PHE A CA 1
ATOM 833 C C . PHE A 1 106 ? -3.246 -14.594 -16.734 1 88.69 106 PHE A C 1
ATOM 835 O O . PHE A 1 106 ? -2.84 -14.898 -17.859 1 88.69 106 PHE A O 1
ATOM 842 N N . VAL A 1 107 ? -3.33 -15.359 -15.664 1 89.56 107 VAL A N 1
ATOM 843 C CA . VAL A 1 107 ? -2.979 -16.766 -15.836 1 89.56 107 VAL A CA 1
ATOM 844 C C . VAL A 1 107 ? -4.188 -17.531 -16.359 1 89.56 107 VAL A C 1
ATOM 846 O O . VAL A 1 107 ? -5.238 -17.562 -15.711 1 89.56 107 VAL A O 1
ATOM 849 N N . GLU A 1 108 ? -4.027 -18.172 -17.484 1 86.38 108 GLU A N 1
ATOM 850 C CA . GLU A 1 108 ? -5.148 -18.875 -18.109 1 86.38 108 GLU A CA 1
ATOM 851 C C . GLU A 1 108 ? -5 -20.391 -17.984 1 86.38 108 GLU A C 1
ATOM 853 O O . GLU A 1 108 ? -5.996 -21.109 -17.875 1 86.38 108 GLU A O 1
ATOM 858 N N . GLU A 1 109 ? -3.791 -20.844 -17.891 1 89.25 109 GLU A N 1
ATOM 859 C CA . GLU A 1 109 ? -3.543 -22.281 -17.812 1 89.25 109 GLU A CA 1
ATOM 860 C C . GLU A 1 109 ? -3.818 -22.812 -16.406 1 89.25 109 GLU A C 1
ATOM 862 O O . GLU A 1 109 ? -3.287 -22.297 -15.422 1 89.25 109 GLU A O 1
ATOM 867 N N . ASP A 1 110 ? -4.527 -23.859 -16.391 1 88.75 110 ASP A N 1
ATOM 868 C CA . ASP A 1 110 ? -4.953 -24.422 -15.109 1 88.75 110 ASP A CA 1
ATOM 869 C C . ASP A 1 110 ? -3.75 -24.828 -14.258 1 88.75 110 ASP A C 1
ATOM 871 O O . ASP A 1 110 ? -3.738 -24.594 -13.047 1 88.75 110 ASP A O 1
ATOM 875 N N . ALA A 1 111 ? -2.838 -25.469 -14.891 1 89.31 111 ALA A N 1
ATOM 876 C CA . ALA A 1 111 ? -1.662 -25.922 -14.156 1 89.31 111 ALA A CA 1
ATOM 877 C C . ALA A 1 111 ? -0.945 -24.766 -13.484 1 89.31 111 ALA A C 1
ATOM 879 O O . ALA A 1 111 ? -0.525 -24.859 -12.328 1 89.31 111 ALA A O 1
ATOM 880 N N . GLU A 1 112 ? -0.846 -23.719 -14.156 1 89.94 112 GLU A N 1
ATOM 881 C CA . GLU A 1 112 ? -0.196 -22.531 -13.617 1 89.94 112 GLU A CA 1
ATOM 882 C C . GLU A 1 112 ? -1.05 -21.859 -12.539 1 89.94 112 GLU A C 1
ATOM 884 O O . GLU A 1 112 ? -0.521 -21.328 -11.57 1 89.94 112 GLU A O 1
ATOM 889 N N . LYS A 1 113 ? -2.273 -21.906 -12.75 1 90.44 113 LYS A N 1
ATOM 890 C CA . LYS A 1 113 ? -3.188 -21.359 -11.742 1 90.44 113 LYS A CA 1
ATOM 891 C C . LYS A 1 113 ? -3.062 -22.125 -10.43 1 90.44 113 LYS A C 1
ATOM 893 O O . LYS A 1 113 ? -3.027 -21.516 -9.359 1 90.44 113 LYS A O 1
ATOM 898 N N . ILE A 1 114 ? -3.051 -23.375 -10.586 1 89.19 114 ILE A N 1
ATOM 899 C CA . ILE A 1 114 ? -2.938 -24.219 -9.398 1 89.19 114 ILE A CA 1
ATOM 900 C C . ILE A 1 114 ? -1.638 -23.906 -8.664 1 89.19 114 ILE A C 1
ATOM 902 O O . ILE A 1 114 ? -1.631 -23.75 -7.441 1 89.19 114 ILE A O 1
ATOM 906 N N . LYS A 1 115 ? -0.627 -23.844 -9.422 1 89.06 115 LYS A N 1
ATOM 907 C CA . LYS A 1 115 ? 0.667 -23.5 -8.836 1 89.06 115 LYS A CA 1
ATOM 908 C C . LYS A 1 115 ? 0.612 -22.156 -8.117 1 89.06 115 LYS A C 1
ATOM 910 O O . LYS A 1 115 ? 1.106 -22.031 -6.996 1 89.06 115 LYS A O 1
ATOM 915 N N . ALA A 1 116 ? 0.057 -21.234 -8.742 1 90.25 116 ALA A N 1
ATOM 916 C CA . ALA A 1 116 ? -0.063 -19.891 -8.18 1 90.25 116 ALA A CA 1
ATOM 917 C C . ALA A 1 116 ? -0.859 -19.906 -6.879 1 90.25 116 ALA A C 1
ATOM 919 O O . ALA A 1 116 ? -0.446 -19.297 -5.887 1 90.25 116 ALA A O 1
ATOM 920 N N . LEU A 1 117 ? -1.945 -20.578 -6.91 1 88.44 117 LEU A N 1
ATOM 921 C CA . LEU A 1 117 ? -2.793 -20.656 -5.727 1 88.44 117 LEU A CA 1
ATOM 922 C C . LEU A 1 117 ? -2.072 -21.359 -4.586 1 88.44 117 LEU A C 1
ATOM 924 O O . LEU A 1 117 ? -2.227 -21 -3.42 1 88.44 117 LEU A O 1
ATOM 928 N N . GLN A 1 118 ? -1.326 -22.328 -4.957 1 87.94 118 GLN A N 1
ATOM 929 C CA . GLN A 1 118 ? -0.532 -23.031 -3.955 1 87.94 118 GLN A CA 1
ATOM 930 C C . GLN A 1 118 ? 0.504 -22.109 -3.324 1 87.94 118 GLN A C 1
ATOM 932 O O . GLN A 1 118 ? 0.741 -22.156 -2.115 1 87.94 118 GLN A O 1
ATOM 937 N N . MET A 1 119 ? 1.1 -21.312 -4.113 1 90.12 119 MET A N 1
ATOM 938 C CA . MET A 1 119 ? 2.1 -20.359 -3.617 1 90.12 119 MET A CA 1
ATOM 939 C C . MET A 1 119 ? 1.466 -19.344 -2.68 1 90.12 119 MET A C 1
ATOM 941 O O . MET A 1 119 ? 2.068 -18.953 -1.677 1 90.12 119 MET A O 1
ATOM 945 N N . ILE A 1 120 ? 0.284 -18.922 -3.02 1 88.56 120 ILE A N 1
ATOM 946 C CA . ILE A 1 120 ? -0.441 -17.969 -2.182 1 88.56 120 ILE A CA 1
ATOM 947 C C . ILE A 1 120 ? -0.764 -18.625 -0.835 1 88.56 120 ILE A C 1
ATOM 949 O O . ILE A 1 120 ? -0.505 -18.031 0.219 1 88.56 120 ILE A O 1
ATOM 953 N N . MET A 1 121 ? -1.268 -19.797 -0.92 1 86.38 121 MET A N 1
ATOM 954 C CA . MET A 1 121 ? -1.634 -20.484 0.308 1 86.38 121 MET A CA 1
ATOM 955 C C . MET A 1 121 ? -0.402 -20.766 1.16 1 86.38 121 MET A C 1
ATOM 957 O O . MET A 1 121 ? -0.446 -20.641 2.385 1 86.38 121 MET A O 1
ATOM 961 N N . LYS A 1 122 ? 0.598 -21.172 0.478 1 86.56 122 LYS A N 1
ATOM 962 C CA . LYS A 1 122 ? 1.846 -21.453 1.184 1 86.56 122 LYS A CA 1
ATOM 963 C C . LYS A 1 122 ? 2.344 -20.219 1.928 1 86.56 122 LYS A C 1
ATOM 965 O O . LYS A 1 122 ? 2.854 -20.312 3.045 1 86.56 122 LYS A O 1
ATOM 970 N N . HIS A 1 123 ? 2.215 -19.109 1.351 1 87.69 123 HIS A N 1
ATOM 971 C CA . HIS A 1 123 ? 2.68 -17.844 1.932 1 87.69 123 HIS A CA 1
ATOM 972 C C . HIS A 1 123 ? 1.944 -17.531 3.23 1 87.69 123 HIS A C 1
ATOM 974 O O . HIS A 1 123 ? 2.525 -16.969 4.156 1 87.69 123 HIS A O 1
ATOM 980 N N . TYR A 1 124 ? 0.723 -18.016 3.336 1 84.56 124 TYR A N 1
ATOM 981 C CA . TYR A 1 124 ? -0.096 -17.609 4.477 1 84.56 124 TYR A CA 1
ATOM 982 C C . TYR A 1 124 ? -0.251 -18.766 5.461 1 84.56 124 TYR A C 1
ATOM 984 O O . TYR A 1 124 ? -0.442 -18.547 6.66 1 84.56 124 TYR A O 1
ATOM 992 N N . THR A 1 125 ? -0.313 -19.891 4.926 1 78.25 125 THR A N 1
ATOM 993 C CA . THR A 1 125 ? -0.578 -21.031 5.809 1 78.25 125 THR A CA 1
ATOM 994 C C . THR A 1 125 ? 0.703 -21.812 6.086 1 78.25 125 THR A C 1
ATOM 996 O O . THR A 1 125 ? 0.754 -22.609 7.016 1 78.25 125 THR A O 1
ATOM 999 N N . HIS A 1 126 ? 1.706 -21.531 5.305 1 75.94 126 HIS A N 1
ATOM 1000 C CA . HIS A 1 126 ? 2.973 -22.25 5.391 1 75.94 126 HIS A CA 1
ATOM 1001 C C . HIS A 1 126 ? 2.775 -23.75 5.168 1 75.94 126 HIS A C 1
ATOM 1003 O O . HIS A 1 126 ? 3.566 -24.562 5.648 1 75.94 126 HIS A O 1
ATOM 1009 N N . THR A 1 127 ? 1.587 -24.062 4.656 1 70.5 127 THR A N 1
ATOM 1010 C CA . THR A 1 127 ? 1.276 -25.438 4.312 1 70.5 127 THR A CA 1
ATOM 1011 C C . THR A 1 127 ? 1.225 -25.625 2.797 1 70.5 127 THR A C 1
ATOM 1013 O O . THR A 1 127 ? 0.705 -24.766 2.082 1 70.5 127 THR A O 1
ATOM 1016 N N . THR A 1 128 ? 1.89 -26.578 2.18 1 66.56 128 THR A N 1
ATOM 1017 C CA . THR A 1 128 ? 2.061 -26.734 0.739 1 66.56 128 THR A CA 1
ATOM 1018 C C . THR A 1 128 ? 1.076 -27.766 0.19 1 66.56 128 THR A C 1
ATOM 1020 O O . THR A 1 128 ? 0.816 -27.797 -1.015 1 66.56 128 THR A O 1
ATOM 1023 N N . ASP A 1 129 ? 0.246 -28.375 0.962 1 67.44 129 ASP A N 1
ATOM 1024 C CA . ASP A 1 129 ? -0.446 -29.547 0.44 1 67.44 129 ASP A CA 1
ATOM 1025 C C . ASP A 1 129 ? -1.961 -29.359 0.486 1 67.44 129 ASP A C 1
ATOM 1027 O O . ASP A 1 129 ? -2.688 -30.25 0.942 1 67.44 129 ASP A O 1
ATOM 1031 N N . TRP A 1 130 ? -2.246 -28.25 -0.18 1 67.94 130 TRP A N 1
ATOM 1032 C CA . TRP A 1 130 ? -3.693 -28.062 -0.158 1 67.94 130 TRP A CA 1
ATOM 1033 C C . TRP A 1 130 ? -4.336 -28.672 -1.401 1 67.94 130 TRP A C 1
ATOM 1035 O O . TRP A 1 130 ? -3.768 -28.609 -2.492 1 67.94 130 TRP A O 1
ATOM 1045 N N . GLU A 1 131 ? -5.352 -29.406 -1.226 1 73.88 131 GLU A N 1
ATOM 1046 C CA . GLU A 1 131 ? -6.156 -29.828 -2.367 1 73.88 131 GLU A CA 1
ATOM 1047 C C . GLU A 1 131 ? -7.059 -28.703 -2.865 1 73.88 131 GLU A C 1
ATOM 1049 O O . GLU A 1 131 ? -7.895 -28.203 -2.117 1 73.88 131 GLU A O 1
ATOM 1054 N N . LEU A 1 132 ? -6.766 -28.234 -4.062 1 76.06 132 LEU A N 1
ATOM 1055 C CA . LEU A 1 132 ? -7.574 -27.188 -4.668 1 76.06 132 LEU A CA 1
ATOM 1056 C C . LEU A 1 132 ? -8.531 -27.766 -5.703 1 76.06 132 LEU A C 1
ATOM 1058 O O . LEU A 1 132 ? -8.102 -28.266 -6.742 1 76.06 132 LEU A O 1
ATOM 1062 N N . PRO A 1 133 ? -9.797 -27.734 -5.309 1 77.06 133 PRO A N 1
ATOM 1063 C CA . PRO A 1 133 ? -10.742 -28.219 -6.316 1 77.06 133 PRO A CA 1
ATOM 1064 C C . PRO A 1 133 ? -10.648 -27.453 -7.633 1 77.06 133 PRO A C 1
ATOM 1066 O O . PRO A 1 133 ? -10.547 -26.219 -7.625 1 77.06 133 PRO A O 1
ATOM 1069 N N . LEU A 1 134 ? -10.656 -28.188 -8.703 1 78.81 134 LEU A N 1
ATOM 1070 C CA . LEU A 1 134 ? -10.492 -27.625 -10.039 1 78.81 134 LEU A CA 1
ATOM 1071 C C . LEU A 1 134 ? -11.555 -26.562 -10.312 1 78.81 134 LEU A C 1
ATOM 1073 O O . LEU A 1 134 ? -11.281 -25.562 -10.969 1 78.81 134 LEU A O 1
ATOM 1077 N N . ALA A 1 135 ? -12.711 -26.812 -9.844 1 77 135 ALA A N 1
ATOM 1078 C CA . ALA A 1 135 ? -13.797 -25.875 -10.055 1 77 135 ALA A CA 1
ATOM 1079 C C . ALA A 1 135 ? -13.484 -24.516 -9.43 1 77 135 ALA A C 1
ATOM 1081 O O . ALA A 1 135 ? -13.727 -23.469 -10.039 1 77 135 ALA A O 1
ATOM 1082 N N . ALA A 1 136 ? -12.891 -24.609 -8.312 1 73.25 136 ALA A N 1
ATOM 1083 C CA . ALA A 1 136 ? -12.531 -23.391 -7.609 1 73.25 136 ALA A CA 1
ATOM 1084 C C . ALA A 1 136 ? -11.391 -22.672 -8.312 1 73.25 136 ALA A C 1
ATOM 1086 O O . ALA A 1 136 ? -11.398 -21.438 -8.43 1 73.25 136 ALA A O 1
ATOM 1087 N N . VAL A 1 137 ? -10.523 -23.469 -8.812 1 80 137 VAL A N 1
ATOM 1088 C CA . VAL A 1 137 ? -9.367 -22.922 -9.508 1 80 137 VAL A CA 1
ATOM 1089 C C . VAL A 1 137 ? -9.812 -22.219 -10.781 1 80 137 VAL A C 1
ATOM 1091 O O . VAL A 1 137 ? -9.352 -21.109 -11.078 1 80 137 VAL A O 1
ATOM 1094 N N . LYS A 1 138 ? -10.781 -22.828 -11.422 1 79.88 138 LYS A N 1
ATOM 1095 C CA . LYS A 1 138 ? -11.258 -22.281 -12.695 1 79.88 138 LYS A CA 1
ATOM 1096 C C . LYS A 1 138 ? -12.031 -20.984 -12.484 1 79.88 138 LYS A C 1
ATOM 1098 O O . LYS A 1 138 ? -12.008 -20.094 -13.336 1 79.88 138 LYS A O 1
ATOM 1103 N N . ASN A 1 139 ? -12.602 -20.891 -11.406 1 78.31 139 ASN A N 1
ATOM 1104 C CA . ASN A 1 139 ? -13.453 -19.734 -11.141 1 78.31 139 ASN A CA 1
ATOM 1105 C C . ASN A 1 139 ? -12.664 -18.578 -10.531 1 78.31 139 ASN A C 1
ATOM 1107 O O . ASN A 1 139 ? -13.18 -17.469 -10.383 1 78.31 139 ASN A O 1
ATOM 1111 N N . THR A 1 140 ? -11.484 -18.875 -10.242 1 81.88 140 THR A N 1
ATOM 1112 C CA . THR A 1 140 ? -10.664 -17.859 -9.594 1 81.88 140 THR A CA 1
ATOM 1113 C C . THR A 1 140 ? -9.727 -17.203 -10.602 1 81.88 140 THR A C 1
ATOM 1115 O O . THR A 1 140 ? -9.062 -17.891 -11.375 1 81.88 140 THR A O 1
ATOM 1118 N N . ALA A 1 141 ? -9.789 -15.945 -10.641 1 85.62 141 ALA A N 1
ATOM 1119 C CA . ALA A 1 141 ? -8.836 -15.227 -11.484 1 85.62 141 ALA A CA 1
ATOM 1120 C C . ALA A 1 141 ? -7.48 -15.102 -10.789 1 85.62 141 ALA A C 1
ATOM 1122 O O . ALA A 1 141 ? -7.414 -14.805 -9.594 1 85.62 141 ALA A O 1
ATOM 1123 N N . VAL A 1 142 ? -6.5 -15.469 -11.555 1 90.5 142 VAL A N 1
ATOM 1124 C CA . VAL A 1 142 ? -5.148 -15.391 -11.016 1 90.5 142 VAL A CA 1
ATOM 1125 C C . VAL A 1 142 ? -4.312 -14.422 -11.844 1 90.5 142 VAL A C 1
ATOM 1127 O O . VAL A 1 142 ? -4.32 -14.484 -13.078 1 90.5 142 VAL A O 1
ATOM 1130 N N . LEU A 1 143 ? -3.67 -13.523 -11.148 1 91.62 143 LEU A N 1
ATOM 1131 C CA . LEU A 1 143 ? -2.764 -12.57 -11.781 1 91.62 143 LEU A CA 1
ATOM 1132 C C . LEU A 1 143 ? -1.31 -12.953 -11.523 1 91.62 143 LEU A C 1
ATOM 1134 O O . LEU A 1 143 ? -0.956 -13.359 -10.414 1 91.62 143 LEU A O 1
ATOM 1138 N N . LYS A 1 144 ? -0.611 -12.82 -12.586 1 93.5 144 LYS A N 1
ATOM 1139 C CA . LYS A 1 144 ? 0.831 -13.031 -12.508 1 93.5 144 LYS A CA 1
ATOM 1140 C C . LYS A 1 144 ? 1.591 -11.727 -12.758 1 93.5 144 LYS A C 1
ATOM 1142 O O . LYS A 1 144 ? 1.457 -11.125 -13.82 1 93.5 144 LYS A O 1
ATOM 1147 N N . LEU A 1 145 ? 2.355 -11.289 -11.805 1 94.25 145 LEU A N 1
ATOM 1148 C CA . LEU A 1 145 ? 3.186 -10.094 -11.914 1 94.25 145 LEU A CA 1
ATOM 1149 C C . LEU A 1 145 ? 4.66 -10.461 -12.016 1 94.25 145 LEU A C 1
ATOM 1151 O O . LEU A 1 145 ? 5.238 -10.992 -11.07 1 94.25 145 LEU A O 1
ATOM 1155 N N . VAL A 1 146 ? 5.238 -10.148 -13.148 1 94.5 146 VAL A N 1
ATOM 1156 C CA . VAL A 1 146 ? 6.668 -10.359 -13.344 1 94.5 146 VAL A CA 1
ATOM 1157 C C . VAL A 1 146 ? 7.43 -9.078 -13.008 1 94.5 146 VAL A C 1
ATOM 1159 O O . VAL A 1 146 ? 7.289 -8.062 -13.688 1 94.5 146 VAL A O 1
ATOM 1162 N N . CYS A 1 147 ? 8.227 -9.203 -11.984 1 94.69 147 CYS A N 1
ATOM 1163 C CA . CYS A 1 147 ? 8.961 -8.039 -11.508 1 94.69 147 CYS A CA 1
ATOM 1164 C C . CYS A 1 147 ? 10.055 -7.648 -12.492 1 94.69 147 CYS A C 1
ATOM 1166 O O . CYS A 1 147 ? 10.875 -8.484 -12.883 1 94.69 147 CYS A O 1
ATOM 1168 N N . GLU A 1 148 ? 10.07 -6.434 -12.852 1 92.69 148 GLU A N 1
ATOM 1169 C CA . GLU A 1 148 ? 11.109 -5.922 -13.734 1 92.69 148 GLU A CA 1
ATOM 1170 C C . GLU A 1 148 ? 12.18 -5.176 -12.953 1 92.69 148 GLU A C 1
ATOM 1172 O O . GLU A 1 148 ? 13.367 -5.234 -13.297 1 92.69 148 GLU A O 1
ATOM 1177 N N . SER A 1 149 ? 11.758 -4.473 -11.969 1 92.19 149 SER A N 1
ATOM 1178 C CA . SER A 1 149 ? 12.656 -3.746 -11.086 1 92.19 149 SER A CA 1
ATOM 1179 C C . SER A 1 149 ? 12.039 -3.566 -9.703 1 92.19 149 SER A C 1
ATOM 1181 O O . SER A 1 149 ? 10.82 -3.439 -9.57 1 92.19 149 SER A O 1
ATOM 1183 N N . MET A 1 150 ? 12.945 -3.637 -8.727 1 91.81 150 MET A N 1
ATOM 1184 C CA . MET A 1 150 ? 12.453 -3.418 -7.367 1 91.81 150 MET A CA 1
ATOM 1185 C C . MET A 1 150 ? 13.547 -2.85 -6.477 1 91.81 150 MET A C 1
ATOM 1187 O O . MET A 1 150 ? 14.734 -3.051 -6.734 1 91.81 150 MET A O 1
ATOM 1191 N N . THR A 1 151 ? 13.125 -2.139 -5.59 1 90.81 151 THR A N 1
ATOM 1192 C CA . THR A 1 151 ? 14 -1.609 -4.547 1 90.81 151 THR A CA 1
ATOM 1193 C C . THR A 1 151 ? 13.453 -1.946 -3.164 1 90.81 151 THR A C 1
ATOM 1195 O O . THR A 1 151 ? 12.25 -1.868 -2.93 1 90.81 151 THR A O 1
ATOM 1198 N N . CYS A 1 152 ? 14.359 -2.35 -2.383 1 90.94 152 CYS A N 1
ATOM 1199 C CA . CYS A 1 152 ? 13.992 -2.689 -1.012 1 90.94 152 CYS A CA 1
ATOM 1200 C C . CYS A 1 152 ? 14.633 -1.725 -0.022 1 90.94 152 CYS A C 1
ATOM 1202 O O . CYS A 1 152 ? 15.828 -1.437 -0.114 1 90.94 152 CYS A O 1
ATOM 1204 N N . LYS A 1 153 ? 13.797 -1.195 0.814 1 87.62 153 LYS A N 1
ATOM 1205 C CA . LYS A 1 153 ? 14.273 -0.282 1.846 1 87.62 153 LYS A CA 1
ATOM 1206 C C . LYS A 1 153 ? 13.852 -0.748 3.234 1 87.62 153 LYS A C 1
ATOM 1208 O O . LYS A 1 153 ? 12.781 -1.344 3.396 1 87.62 153 LYS A O 1
ATOM 1213 N N . GLU A 1 154 ? 14.734 -0.562 4.109 1 86.94 154 GLU A N 1
ATOM 1214 C CA . GLU A 1 154 ? 14.461 -0.895 5.508 1 86.94 154 GLU A CA 1
ATOM 1215 C C . GLU A 1 154 ? 14.875 0.244 6.434 1 86.94 154 GLU A C 1
ATOM 1217 O O . GLU A 1 154 ? 15.945 0.837 6.262 1 86.94 154 GLU A O 1
ATOM 1222 N N . HIS A 1 155 ? 13.875 0.658 7.215 1 77.38 155 HIS A N 1
ATOM 1223 C CA . HIS A 1 155 ? 14.18 1.647 8.242 1 77.38 155 HIS A CA 1
ATOM 1224 C C . HIS A 1 155 ? 14.234 1.006 9.625 1 77.38 155 HIS A C 1
ATOM 1226 O O . HIS A 1 155 ? 13.242 0.447 10.094 1 77.38 155 HIS A O 1
ATOM 1232 N N . ASN A 1 156 ? 15.344 0.921 10.133 1 67.06 156 ASN A N 1
ATOM 1233 C CA . ASN A 1 156 ? 15.57 0.325 11.445 1 67.06 156 ASN A CA 1
ATOM 1234 C C . ASN A 1 156 ? 15.891 1.385 12.492 1 67.06 156 ASN A C 1
ATOM 1236 O O . ASN A 1 156 ? 16.484 2.418 12.18 1 67.06 156 ASN A O 1
ATOM 1240 N N . MET B 1 1 ? -19.625 -1.876 -10.078 1 35.75 1 MET B N 1
ATOM 1241 C CA . MET B 1 1 ? -18.844 -2.123 -8.875 1 35.75 1 MET B CA 1
ATOM 1242 C C . MET B 1 1 ? -19.156 -3.502 -8.297 1 35.75 1 MET B C 1
ATOM 1244 O O . MET B 1 1 ? -20.25 -3.742 -7.801 1 35.75 1 MET B O 1
ATOM 1248 N N . ARG B 1 2 ? -18.625 -4.504 -8.758 1 45.22 2 ARG B N 1
ATOM 1249 C CA . ARG B 1 2 ? -19.297 -5.793 -8.648 1 45.22 2 ARG B CA 1
ATOM 1250 C C . ARG B 1 2 ? -19.609 -6.125 -7.191 1 45.22 2 ARG B C 1
ATOM 1252 O O . ARG B 1 2 ? -20.656 -6.715 -6.895 1 45.22 2 ARG B O 1
ATOM 1259 N N . ARG B 1 3 ? -18.578 -6.137 -6.16 1 49.5 3 ARG B N 1
ATOM 1260 C CA . ARG B 1 3 ? -19.047 -6.457 -4.82 1 49.5 3 ARG B CA 1
ATOM 1261 C C . ARG B 1 3 ? -19.359 -5.191 -4.027 1 49.5 3 ARG B C 1
ATOM 1263 O O . ARG B 1 3 ? -18.562 -4.789 -3.168 1 49.5 3 ARG B O 1
ATOM 1270 N N . SER B 1 4 ? -20.219 -4.469 -4.477 1 53.81 4 SER B N 1
ATOM 1271 C CA . SER B 1 4 ? -20.812 -3.365 -3.732 1 53.81 4 SER B CA 1
ATOM 1272 C C . SER B 1 4 ? -21.109 -3.77 -2.291 1 53.81 4 SER B C 1
ATOM 1274 O O . SER B 1 4 ? -21.219 -2.912 -1.411 1 53.81 4 SER B O 1
ATOM 1276 N N . ASP B 1 5 ? -21.016 -5.152 -2.133 1 56.72 5 ASP B N 1
ATOM 1277 C CA . ASP B 1 5 ? -21.375 -5.676 -0.819 1 56.72 5 ASP B CA 1
ATOM 1278 C C . ASP B 1 5 ? -20.266 -5.426 0.198 1 56.72 5 ASP B C 1
ATOM 1280 O O . ASP B 1 5 ? -20.5 -5.492 1.407 1 56.72 5 ASP B O 1
ATOM 1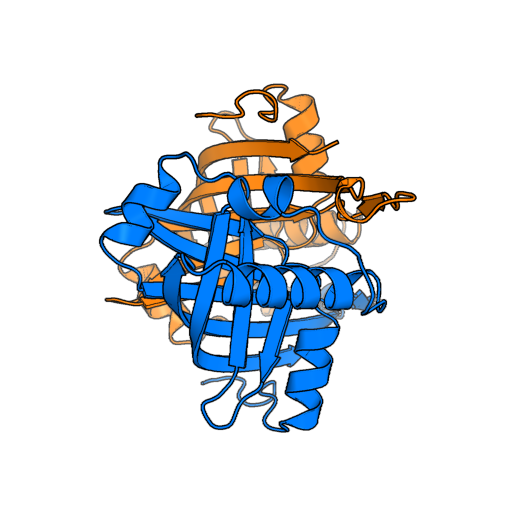284 N N . ARG B 1 6 ? -19.266 -4.93 -0.275 1 70.25 6 ARG B N 1
ATOM 1285 C CA . ARG B 1 6 ? -18.188 -4.707 0.675 1 70.25 6 ARG B CA 1
ATOM 1286 C C . ARG B 1 6 ? -17.938 -3.217 0.894 1 70.25 6 ARG B C 1
ATOM 1288 O O . ARG B 1 6 ? -17.094 -2.83 1.705 1 70.25 6 ARG B O 1
ATOM 1295 N N . GLU B 1 7 ? -18.781 -2.465 0.194 1 76.5 7 GLU B N 1
ATOM 1296 C CA . GLU B 1 7 ? -18.594 -1.021 0.31 1 76.5 7 GLU B CA 1
ATOM 1297 C C . GLU B 1 7 ? -19.141 -0.503 1.642 1 76.5 7 GLU B C 1
ATOM 1299 O O . GLU B 1 7 ? -20.219 -0.888 2.07 1 76.5 7 GLU B O 1
ATOM 1304 N N . VAL B 1 8 ? -18.297 0.192 2.244 1 79.81 8 VAL B N 1
ATOM 1305 C CA . VAL B 1 8 ? -18.703 0.833 3.492 1 79.81 8 VAL B CA 1
ATOM 1306 C C . VAL B 1 8 ? -19.203 2.248 3.209 1 79.81 8 VAL B C 1
ATOM 1308 O O . VAL B 1 8 ? -18.469 3.072 2.652 1 79.81 8 VAL B O 1
ATOM 1311 N N . THR B 1 9 ? -20.406 2.51 3.623 1 80.19 9 THR B N 1
ATOM 1312 C CA . THR B 1 9 ? -20.984 3.805 3.289 1 80.19 9 THR B CA 1
ATOM 1313 C C . THR B 1 9 ? -21.203 4.641 4.547 1 80.19 9 THR B C 1
ATOM 1315 O O . THR B 1 9 ? -21.422 5.852 4.465 1 80.19 9 THR B O 1
ATOM 1318 N N . SER B 1 10 ? -20.984 4.023 5.672 1 85.94 10 SER B N 1
ATOM 1319 C CA . SER B 1 10 ? -21.156 4.766 6.914 1 85.94 10 SER B CA 1
ATOM 1320 C C . SER B 1 10 ? -19.953 5.648 7.207 1 85.94 10 SER B C 1
ATOM 1322 O O . SER B 1 10 ? -18.828 5.156 7.309 1 85.94 10 SER B O 1
ATOM 1324 N N . GLU B 1 11 ? -20.234 6.848 7.355 1 84.88 11 GLU B N 1
ATOM 1325 C CA . GLU B 1 11 ? -19.172 7.801 7.637 1 84.88 11 GLU B CA 1
ATOM 1326 C C . GLU B 1 11 ? -18.422 7.434 8.914 1 84.88 11 GLU B C 1
ATOM 1328 O O . GLU B 1 11 ? -17.203 7.578 8.984 1 84.88 11 GLU B O 1
ATOM 1333 N N . GLN B 1 12 ? -19.203 7.051 9.805 1 89.31 12 GLN B N 1
ATOM 1334 C CA . GLN B 1 12 ? -18.594 6.668 11.078 1 89.31 12 GLN B CA 1
ATOM 1335 C C . GLN B 1 12 ? -17.641 5.496 10.898 1 89.31 12 GLN B C 1
ATOM 1337 O O . GLN B 1 12 ? -16.531 5.5 11.445 1 89.31 12 GLN B O 1
ATOM 1342 N N . ARG B 1 13 ? -18.094 4.547 10.211 1 89.62 13 ARG B N 1
ATOM 1343 C CA . ARG B 1 13 ? -17.266 3.365 9.984 1 89.62 13 ARG B CA 1
ATOM 1344 C C . ARG B 1 13 ? -16.031 3.707 9.172 1 89.62 13 ARG B C 1
ATOM 1346 O O . ARG B 1 13 ? -14.945 3.182 9.43 1 89.62 13 ARG B O 1
ATOM 1353 N N . ILE B 1 14 ? -16.203 4.582 8.25 1 90.5 14 ILE B N 1
ATOM 1354 C CA . ILE B 1 14 ? -15.086 5.023 7.426 1 90.5 14 ILE B CA 1
ATOM 1355 C C . ILE B 1 14 ? -14.039 5.699 8.305 1 90.5 14 ILE B C 1
ATOM 1357 O O . ILE B 1 14 ? -12.836 5.445 8.164 1 90.5 14 ILE B O 1
ATOM 1361 N N . GLU B 1 15 ? -14.492 6.461 9.164 1 90.75 15 GLU B N 1
ATOM 1362 C CA . GLU B 1 15 ? -13.594 7.145 10.086 1 90.75 15 GLU B CA 1
ATOM 1363 C C . GLU B 1 15 ? -12.844 6.148 10.969 1 90.75 15 GLU B C 1
ATOM 1365 O O . GLU B 1 15 ? -11.648 6.312 11.227 1 90.75 15 GLU B O 1
ATOM 1370 N N . GLU B 1 16 ? -13.547 5.168 11.414 1 92.69 16 GLU B N 1
ATOM 1371 C CA . GLU B 1 16 ? -12.938 4.133 12.242 1 92.69 16 GLU B CA 1
ATOM 1372 C C . GLU B 1 16 ? -11.852 3.379 11.477 1 92.69 16 GLU B C 1
ATOM 1374 O O . GLU B 1 16 ? -10.812 3.039 12.047 1 92.69 16 GLU B O 1
ATOM 1379 N N . ILE B 1 17 ? -12.133 3.186 10.281 1 93.38 17 ILE B N 1
ATOM 1380 C CA . ILE B 1 17 ? -11.195 2.463 9.43 1 93.38 17 ILE B CA 1
ATOM 1381 C C . ILE B 1 17 ? -9.945 3.311 9.203 1 93.38 17 ILE B C 1
ATOM 1383 O O . ILE B 1 17 ? -8.82 2.824 9.352 1 93.38 17 ILE B O 1
ATOM 1387 N N . ILE B 1 18 ? -10.148 4.547 8.922 1 93.69 18 ILE B N 1
ATOM 1388 C CA . ILE B 1 18 ? -9.023 5.445 8.688 1 93.69 18 ILE B CA 1
ATOM 1389 C C . ILE B 1 18 ? -8.18 5.555 9.953 1 93.69 18 ILE B C 1
ATOM 1391 O O . ILE B 1 18 ? -6.945 5.523 9.891 1 93.69 18 ILE B O 1
ATOM 1395 N N . GLU B 1 19 ? -8.859 5.617 11.023 1 92 19 GLU B N 1
ATOM 1396 C CA . GLU B 1 19 ? -8.18 5.723 12.305 1 92 19 GLU B CA 1
ATOM 1397 C C . GLU B 1 19 ? -7.367 4.465 12.602 1 92 19 GLU B C 1
ATOM 1399 O O . GLU B 1 19 ? -6.324 4.535 13.258 1 92 19 GLU B O 1
ATOM 1404 N N . ALA B 1 20 ? -7.812 3.408 12.156 1 92.75 20 ALA B N 1
ATOM 1405 C CA . ALA B 1 20 ? -7.168 2.129 12.438 1 92.75 20 ALA B CA 1
ATOM 1406 C C . ALA B 1 20 ? -5.98 1.896 11.508 1 92.75 20 ALA B C 1
ATOM 1408 O O . ALA B 1 20 ? -5.121 1.058 11.781 1 92.75 20 ALA B O 1
ATOM 1409 N N . CYS B 1 21 ? -5.945 2.576 10.438 1 93.31 21 CYS B N 1
ATOM 1410 C CA . CYS B 1 21 ? -4.848 2.42 9.484 1 93.31 21 CYS B CA 1
ATOM 1411 C C . CYS B 1 21 ? -3.59 3.121 9.977 1 93.31 21 CYS B C 1
ATOM 1413 O O . CYS B 1 21 ? -3.67 4.195 10.586 1 93.31 21 CYS B O 1
ATOM 1415 N N . GLN B 1 22 ? -2.445 2.496 9.656 1 90.69 22 GLN B N 1
ATOM 1416 C CA . GLN B 1 22 ? -1.196 3.059 10.156 1 90.69 22 GLN B CA 1
ATOM 1417 C C . GLN B 1 22 ? -0.366 3.652 9.023 1 90.69 22 GLN B C 1
ATOM 1419 O O . GLN B 1 22 ? 0.513 4.484 9.258 1 90.69 22 GLN B O 1
ATOM 1424 N N . ILE B 1 23 ? -0.675 3.201 7.84 1 94.19 23 ILE B N 1
ATOM 1425 C CA . ILE B 1 23 ? 0.17 3.586 6.715 1 94.19 23 ILE B CA 1
ATOM 1426 C C . ILE B 1 23 ? -0.704 3.994 5.531 1 94.19 23 ILE B C 1
ATOM 1428 O O . ILE B 1 23 ? -1.719 3.354 5.25 1 94.19 23 ILE B O 1
ATOM 1432 N N . ILE B 1 24 ? -0.335 5.082 4.945 1 95.62 24 ILE B N 1
ATOM 1433 C CA . ILE B 1 24 ? -0.956 5.484 3.688 1 95.62 24 ILE B CA 1
ATOM 1434 C C . ILE B 1 24 ? 0.015 5.238 2.533 1 95.62 24 ILE B C 1
ATOM 1436 O O . ILE B 1 24 ? 1.217 5.484 2.664 1 95.62 24 ILE B O 1
ATOM 1440 N N . ARG B 1 25 ? -0.428 4.719 1.488 1 95.5 25 ARG B N 1
ATOM 1441 C CA . ARG B 1 25 ? 0.375 4.504 0.289 1 95.5 25 ARG B CA 1
ATOM 1442 C C . ARG B 1 25 ? -0.031 5.469 -0.82 1 95.5 25 ARG B C 1
ATOM 1444 O O . ARG B 1 25 ? -1.194 5.5 -1.228 1 95.5 25 ARG B O 1
ATOM 1451 N N . LEU B 1 26 ? 0.934 6.195 -1.28 1 93.81 26 LEU B N 1
ATOM 1452 C CA . LEU B 1 26 ? 0.694 7.145 -2.359 1 93.81 26 LEU B CA 1
ATOM 1453 C C . LEU B 1 26 ? 1.196 6.598 -3.691 1 93.81 26 LEU B C 1
ATOM 1455 O O . LEU B 1 26 ? 2.332 6.121 -3.783 1 93.81 26 LEU B O 1
ATOM 1459 N N . GLY B 1 27 ? 0.334 6.523 -4.621 1 93 27 GLY B N 1
ATOM 1460 C CA . GLY B 1 27 ? 0.712 6.188 -5.984 1 93 27 GLY B CA 1
ATOM 1461 C C . GLY B 1 27 ? 0.95 7.41 -6.852 1 93 27 GLY B C 1
ATOM 1462 O O . GLY B 1 27 ? 0.023 8.172 -7.121 1 93 27 GLY B O 1
ATOM 1463 N N . ILE B 1 28 ? 2.162 7.547 -7.301 1 89.06 28 ILE B N 1
ATOM 1464 C CA . ILE B 1 28 ? 2.561 8.719 -8.07 1 89.06 28 ILE B CA 1
ATOM 1465 C C . ILE B 1 28 ? 2.893 8.305 -9.508 1 89.06 28 ILE B C 1
ATOM 1467 O O . ILE B 1 28 ? 3.582 7.309 -9.727 1 89.06 28 ILE B O 1
ATOM 1471 N N . HIS B 1 29 ? 2.387 9.141 -10.391 1 85.19 29 HIS B N 1
ATOM 1472 C CA . HIS B 1 29 ? 2.729 8.898 -11.789 1 85.19 29 HIS B CA 1
ATOM 1473 C C . HIS B 1 29 ? 4.172 9.297 -12.078 1 85.19 29 HIS B C 1
ATOM 1475 O O . HIS B 1 29 ? 4.59 10.414 -11.758 1 85.19 29 HIS B O 1
ATOM 1481 N N . ASP B 1 30 ? 4.875 8.367 -12.516 1 80.12 30 ASP B N 1
ATOM 1482 C CA . ASP B 1 30 ? 6.227 8.617 -13.008 1 80.12 30 ASP B CA 1
ATOM 1483 C C . ASP B 1 30 ? 6.375 8.18 -14.461 1 80.12 30 ASP B C 1
ATOM 1485 O O . ASP B 1 30 ? 6.871 7.086 -14.742 1 80.12 30 ASP B O 1
ATOM 1489 N N . GLU B 1 31 ? 5.953 9.164 -15.305 1 76.06 31 GLU B N 1
ATOM 1490 C CA . GLU B 1 31 ? 5.91 8.852 -16.734 1 76.06 31 GLU B CA 1
ATOM 1491 C C . GLU B 1 31 ? 5.059 7.609 -17 1 76.06 31 GLU B C 1
ATOM 1493 O O . GLU B 1 31 ? 3.85 7.617 -16.766 1 76.06 31 GLU B O 1
ATOM 1498 N N . GLU B 1 32 ? 5.781 6.52 -17.297 1 73.38 32 GLU B N 1
ATOM 1499 C CA . GLU B 1 32 ? 5.039 5.301 -17.609 1 73.38 32 GLU B CA 1
ATOM 1500 C C . GLU B 1 32 ? 5.004 4.359 -16.406 1 73.38 32 GLU B C 1
ATOM 1502 O O . GLU B 1 32 ? 4.402 3.285 -16.469 1 73.38 32 GLU B O 1
ATOM 1507 N N . ARG B 1 33 ? 5.559 4.906 -15.352 1 82.25 33 ARG B N 1
ATOM 1508 C CA . ARG B 1 33 ? 5.66 4.055 -14.172 1 82.25 33 ARG B CA 1
ATOM 1509 C C . ARG B 1 33 ? 4.836 4.617 -13.016 1 82.25 33 ARG B C 1
ATOM 1511 O O . ARG B 1 33 ? 4.422 5.777 -13.047 1 82.25 33 ARG B O 1
ATOM 1518 N N . ILE B 1 34 ? 4.379 3.707 -12.227 1 89.06 34 ILE B N 1
ATOM 1519 C CA . ILE B 1 34 ? 3.682 4.098 -11.008 1 89.06 34 ILE B CA 1
ATOM 1520 C C . ILE B 1 34 ? 4.566 3.818 -9.789 1 89.06 34 ILE B C 1
ATOM 1522 O O . ILE B 1 34 ? 5.02 2.689 -9.594 1 89.06 34 ILE B O 1
ATOM 1526 N N . TYR B 1 35 ? 4.844 4.887 -9.188 1 89.81 35 TYR B N 1
ATOM 1527 C CA . TYR B 1 35 ? 5.633 4.777 -7.961 1 89.81 35 TYR B CA 1
ATOM 1528 C C . TYR B 1 35 ? 4.734 4.832 -6.73 1 89.81 35 TYR B C 1
ATOM 1530 O O . TYR B 1 35 ? 4.004 5.809 -6.527 1 89.81 35 TYR B O 1
ATOM 1538 N N . ILE B 1 36 ? 4.707 3.725 -5.941 1 93.38 36 ILE B N 1
ATOM 1539 C CA . ILE B 1 36 ? 3.914 3.68 -4.719 1 93.38 36 ILE B CA 1
ATOM 1540 C C . ILE B 1 36 ? 4.824 3.84 -3.504 1 93.38 36 ILE B C 1
ATOM 1542 O O . ILE B 1 36 ? 5.789 3.088 -3.342 1 93.38 36 ILE B O 1
ATOM 1546 N N . VAL B 1 37 ? 4.562 4.766 -2.67 1 91.44 37 VAL B N 1
ATOM 1547 C CA . VAL B 1 37 ? 5.41 5.023 -1.509 1 91.44 37 VAL B CA 1
ATOM 1548 C C . VAL B 1 37 ? 4.566 4.965 -0.235 1 91.44 37 VAL B C 1
ATOM 1550 O O . VAL B 1 37 ? 3.539 5.637 -0.134 1 91.44 37 VAL B O 1
ATOM 1553 N N . PRO B 1 38 ? 4.926 4.098 0.656 1 93.12 38 PRO B N 1
ATOM 1554 C CA . PRO B 1 38 ? 4.254 4.078 1.956 1 93.12 38 PRO B CA 1
ATOM 1555 C C . PRO B 1 38 ? 4.754 5.164 2.9 1 93.12 38 PRO B C 1
ATOM 1557 O O . PRO B 1 38 ? 5.965 5.395 2.996 1 93.12 38 PRO B O 1
ATOM 1560 N N . LEU B 1 39 ? 3.824 5.832 3.605 1 91.94 39 LEU B N 1
ATOM 1561 C CA . LEU B 1 39 ? 4.172 6.898 4.535 1 91.94 39 LEU B CA 1
ATOM 1562 C C . LEU B 1 39 ? 3.277 6.863 5.766 1 91.94 39 LEU B C 1
ATOM 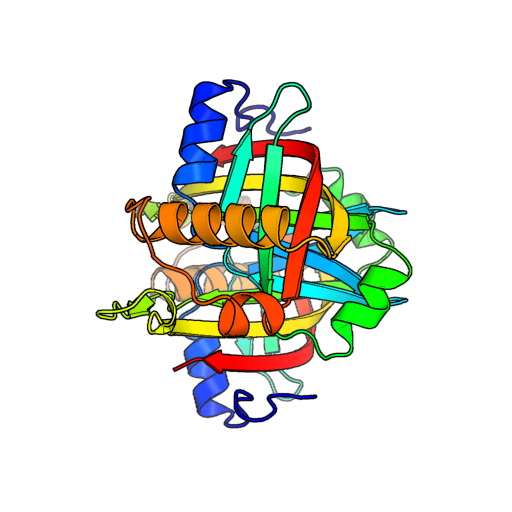1564 O O . LEU B 1 39 ? 2.129 6.414 5.691 1 91.94 39 LEU B O 1
ATOM 1568 N N . HIS B 1 40 ? 3.83 7.312 6.809 1 91.44 40 HIS B N 1
ATOM 1569 C CA . HIS B 1 40 ? 2.961 7.633 7.938 1 91.44 40 HIS B CA 1
ATOM 1570 C C . HIS B 1 40 ? 2.092 8.852 7.637 1 91.44 40 HIS B C 1
ATOM 1572 O O . HIS B 1 40 ? 2.455 9.688 6.809 1 91.44 40 HIS B O 1
ATOM 1578 N N . PHE B 1 41 ? 0.987 8.82 8.328 1 93.88 41 PHE B N 1
ATOM 1579 C CA . PHE B 1 41 ? 0.105 9.93 7.984 1 93.88 41 PHE B CA 1
ATOM 1580 C C . PHE B 1 41 ? -0.701 10.383 9.195 1 93.88 41 PHE B C 1
ATOM 1582 O O . PHE B 1 41 ? -0.769 9.672 10.203 1 93.88 41 PHE B O 1
ATOM 1589 N N . GLY B 1 42 ? -1.092 11.523 9.102 1 94.19 42 GLY B N 1
ATOM 1590 C CA . GLY B 1 42 ? -2.189 12.062 9.891 1 94.19 42 GLY B CA 1
ATOM 1591 C C . GLY B 1 42 ? -3.375 12.492 9.047 1 94.19 42 GLY B C 1
ATOM 1592 O O . GLY B 1 42 ? -3.287 12.531 7.816 1 94.19 42 GLY B O 1
ATOM 1593 N N . TYR B 1 43 ? -4.453 12.711 9.703 1 95.06 43 TYR B N 1
ATOM 1594 C CA . TYR B 1 43 ? -5.609 13.094 8.906 1 95.06 43 TYR B CA 1
ATOM 1595 C C . TYR B 1 43 ? -6.543 14 9.695 1 95.06 43 TYR B C 1
ATOM 1597 O O . TYR B 1 43 ? -6.469 14.062 10.922 1 95.06 43 TYR B O 1
ATOM 1605 N N . GLU B 1 44 ? -7.191 14.68 8.953 1 93.06 44 GLU B N 1
ATOM 1606 C CA . GLU B 1 44 ? -8.273 15.484 9.516 1 93.06 44 GLU B CA 1
ATOM 1607 C C . GLU B 1 44 ? -9.492 15.484 8.594 1 93.06 44 GLU B C 1
ATOM 1609 O O . GLU B 1 44 ? -9.367 15.266 7.391 1 93.06 44 GLU B O 1
ATOM 1614 N N . ARG B 1 45 ? -10.57 15.523 9.258 1 90.31 45 ARG B N 1
ATOM 1615 C CA . ARG B 1 45 ? -11.828 15.633 8.516 1 90.31 45 ARG B CA 1
ATOM 1616 C C . ARG B 1 45 ? -12.438 17.016 8.664 1 90.31 45 ARG B C 1
ATOM 1618 O O . ARG B 1 45 ? -12.523 17.547 9.773 1 90.31 45 ARG B O 1
ATOM 1625 N N . ASP B 1 46 ? -12.664 17.656 7.449 1 77.44 46 ASP B N 1
ATOM 1626 C CA . ASP B 1 46 ? -13.383 18.922 7.488 1 77.44 46 ASP B CA 1
ATOM 1627 C C . ASP B 1 46 ? -14.602 18.891 6.574 1 77.44 46 ASP B C 1
ATOM 1629 O O . ASP B 1 46 ? -14.945 17.844 6.023 1 77.44 46 ASP B O 1
ATOM 1633 N N . ASP B 1 47 ? -15.328 20.016 6.418 1 72.88 47 ASP B N 1
ATOM 1634 C CA . ASP B 1 47 ? -16.547 20.125 5.637 1 72.88 47 ASP B CA 1
ATOM 1635 C C . ASP B 1 47 ? -16.328 19.656 4.199 1 72.88 47 ASP B C 1
ATOM 1637 O O . ASP B 1 47 ? -17.281 19.234 3.533 1 72.88 47 ASP B O 1
ATOM 1641 N N . GLY B 1 48 ? -15.172 19.594 3.797 1 70.31 48 GLY B N 1
ATOM 1642 C CA . GLY B 1 48 ? -14.875 19.312 2.402 1 70.31 48 GLY B CA 1
ATOM 1643 C C . GLY B 1 48 ? -14.383 17.891 2.178 1 70.31 48 GLY B C 1
ATOM 1644 O O . GLY B 1 48 ? -14.102 17.5 1.044 1 70.31 48 GLY B O 1
ATOM 1645 N N . GLY B 1 49 ? -14.312 17.156 3.344 1 85.88 49 GLY B N 1
ATOM 1646 C CA . GLY B 1 49 ? -13.844 15.797 3.16 1 85.88 49 GLY B CA 1
ATOM 1647 C C . GLY B 1 49 ? -12.609 15.477 3.988 1 85.88 49 GLY B C 1
ATOM 1648 O O . GLY B 1 49 ? -12.344 16.141 4.992 1 85.88 49 GLY B O 1
ATOM 1649 N N . TYR B 1 50 ? -11.914 14.453 3.611 1 94.12 50 TYR B N 1
ATOM 1650 C CA . TYR B 1 50 ? -10.742 14 4.348 1 94.12 50 TYR B CA 1
ATOM 1651 C C . TYR B 1 50 ? -9.469 14.648 3.803 1 94.12 50 TYR B C 1
ATOM 1653 O O . TYR B 1 50 ? -9.32 14.797 2.59 1 94.12 50 TYR B O 1
ATOM 1661 N N . VAL B 1 51 ? -8.648 15.133 4.707 1 95.5 51 VAL B N 1
ATOM 1662 C CA . VAL B 1 51 ? -7.312 15.617 4.371 1 95.5 51 VAL B CA 1
ATOM 1663 C C . VAL B 1 51 ? -6.262 14.773 5.086 1 95.5 51 VAL B C 1
ATOM 1665 O O . VAL B 1 51 ? -6.344 14.57 6.301 1 95.5 51 VAL B O 1
ATOM 1668 N N . PHE B 1 52 ? -5.359 14.328 4.293 1 96.31 52 PHE B N 1
ATOM 1669 C CA . PHE B 1 52 ? -4.281 13.523 4.855 1 96.31 52 PHE B CA 1
ATOM 1670 C C . PHE B 1 52 ? -2.967 14.297 4.836 1 96.31 52 PHE B C 1
ATOM 1672 O O . PHE B 1 52 ? -2.672 15 3.869 1 96.31 52 PHE B O 1
ATOM 1679 N N . TYR B 1 53 ? -2.174 14.109 5.891 1 94.81 53 TYR B N 1
ATOM 1680 C CA . TYR B 1 53 ? -0.863 14.742 6.012 1 94.81 53 TYR B CA 1
ATOM 1681 C C . TYR B 1 53 ? 0.236 13.695 6.137 1 94.81 53 TYR B C 1
ATOM 1683 O O . TYR B 1 53 ? 0.078 12.703 6.848 1 94.81 53 TYR B O 1
ATOM 1691 N N . CYS B 1 54 ? 1.27 13.922 5.422 1 92.62 54 CYS B N 1
ATOM 1692 C CA . CYS B 1 54 ? 2.439 13.055 5.508 1 92.62 54 CYS B CA 1
ATOM 1693 C C . CYS B 1 54 ? 3.713 13.875 5.688 1 92.62 54 CYS B C 1
ATOM 1695 O O . CYS B 1 54 ? 3.76 15.047 5.312 1 92.62 54 CYS B O 1
ATOM 1697 N N . HIS B 1 55 ? 4.609 13.172 6.301 1 85.94 55 HIS B N 1
ATOM 1698 C CA . HIS B 1 55 ? 5.891 13.844 6.469 1 85.94 55 HIS B CA 1
ATOM 1699 C C . HIS B 1 55 ? 7.008 13.094 5.75 1 85.94 55 HIS B C 1
ATOM 1701 O O . HIS B 1 55 ? 6.93 11.875 5.578 1 85.94 55 HIS B O 1
ATOM 1707 N N . GLY B 1 56 ? 7.973 13.797 5.25 1 75.44 56 GLY B N 1
ATOM 1708 C CA . GLY B 1 56 ? 9.148 13.211 4.617 1 75.44 56 GLY B CA 1
ATOM 1709 C C . GLY B 1 56 ? 10.305 14.188 4.504 1 75.44 56 GLY B C 1
ATOM 1710 O O . GLY B 1 56 ? 10.25 15.289 5.047 1 75.44 56 GLY B O 1
ATOM 1711 N N . ALA B 1 57 ? 11.445 13.523 3.955 1 62.84 57 ALA B N 1
ATOM 1712 C CA . ALA B 1 57 ? 12.609 14.391 3.764 1 62.84 57 ALA B CA 1
ATOM 1713 C C . ALA B 1 57 ? 12.359 15.398 2.646 1 62.84 57 ALA B C 1
ATOM 1715 O O . ALA B 1 57 ? 11.617 15.125 1.706 1 62.84 57 ALA B O 1
ATOM 1716 N N . SER B 1 58 ? 12.648 16.672 2.852 1 57.38 58 SER B N 1
ATOM 1717 C CA . SER B 1 58 ? 12.445 17.797 1.943 1 57.38 58 SER B CA 1
ATOM 1718 C C . SER B 1 58 ? 13.188 17.578 0.626 1 57.38 58 SER B C 1
ATOM 1720 O O . SER B 1 58 ? 13.078 18.391 -0.293 1 57.38 58 SER B O 1
ATOM 1722 N N . GLU B 1 59 ? 14.023 16.562 0.485 1 55.66 59 GLU B N 1
ATOM 1723 C CA . GLU B 1 59 ? 14.812 16.375 -0.729 1 55.66 59 GLU B CA 1
ATOM 1724 C C . GLU B 1 59 ? 14.508 15.039 -1.397 1 55.66 59 GLU B C 1
ATOM 1726 O O . GLU B 1 59 ? 14.133 14.078 -0.726 1 55.66 59 GLU B O 1
ATOM 1731 N N . GLY B 1 60 ? 14.359 15.102 -2.873 1 54.22 60 GLY B N 1
ATOM 1732 C CA . GLY B 1 60 ? 14.367 13.844 -3.604 1 54.22 60 GLY B CA 1
ATOM 1733 C C . GLY B 1 60 ? 13.461 13.852 -4.82 1 54.22 60 GLY B C 1
ATOM 1734 O O . GLY B 1 60 ? 12.766 14.844 -5.078 1 54.22 60 GLY B O 1
ATOM 1735 N N . LYS B 1 61 ? 13.711 12.883 -5.613 1 52.78 61 LYS B N 1
ATOM 1736 C CA . LYS B 1 61 ? 13.07 12.68 -6.91 1 52.78 61 LYS B CA 1
ATOM 1737 C C . LYS B 1 61 ? 11.555 12.82 -6.801 1 52.78 61 LYS B C 1
ATOM 1739 O O . LYS B 1 61 ? 10.914 13.383 -7.691 1 52.78 61 LYS B O 1
ATOM 1744 N N . LYS B 1 62 ? 11.07 12.438 -5.672 1 55.25 62 LYS B N 1
ATOM 1745 C CA . LYS B 1 62 ? 9.625 12.359 -5.473 1 55.25 62 LYS B CA 1
ATOM 1746 C C . LYS B 1 62 ? 8.992 13.742 -5.461 1 55.25 62 LYS B C 1
ATOM 1748 O O . LYS B 1 62 ? 7.898 13.938 -5.988 1 55.25 62 LYS B O 1
ATOM 1753 N N . ILE B 1 63 ? 9.742 14.625 -4.848 1 56.91 63 ILE B N 1
ATOM 1754 C CA . ILE B 1 63 ? 9.266 15.992 -4.68 1 56.91 63 ILE B CA 1
ATOM 1755 C C . ILE B 1 63 ? 9.109 16.656 -6.047 1 56.91 63 ILE B C 1
ATOM 1757 O O . ILE B 1 63 ? 8.156 17.391 -6.281 1 56.91 63 ILE B O 1
ATOM 1761 N N . ASN B 1 64 ? 9.992 16.188 -6.801 1 57.19 64 ASN B N 1
ATOM 1762 C CA . ASN B 1 64 ? 9.938 16.844 -8.109 1 57.19 64 ASN B CA 1
ATOM 1763 C C . ASN B 1 64 ? 8.742 16.344 -8.922 1 57.19 64 ASN B C 1
ATOM 1765 O O . ASN B 1 64 ? 8.102 17.125 -9.625 1 57.19 64 ASN B O 1
ATOM 1769 N N . LEU B 1 65 ? 8.398 15.148 -8.812 1 58.66 65 LEU B N 1
ATOM 1770 C CA . LEU B 1 65 ? 7.285 14.586 -9.562 1 58.66 65 LEU B CA 1
ATOM 1771 C C . LEU B 1 65 ? 5.953 15.125 -9.055 1 58.66 65 LEU B C 1
ATOM 1773 O O . LEU B 1 65 ? 5.051 15.414 -9.844 1 58.66 65 LEU B O 1
ATOM 1777 N N . LEU B 1 66 ? 5.957 15.281 -7.758 1 62.72 66 LEU B N 1
ATOM 1778 C CA . LEU B 1 66 ? 4.719 15.75 -7.145 1 62.72 66 LEU B CA 1
ATOM 1779 C C . LEU B 1 66 ? 4.5 17.234 -7.426 1 62.72 66 LEU B C 1
ATOM 1781 O O . LEU B 1 66 ? 3.361 17.703 -7.441 1 62.72 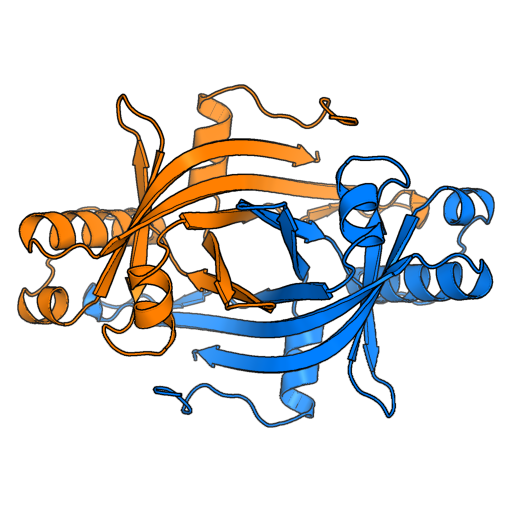66 LEU B O 1
ATOM 1785 N N . LYS B 1 67 ? 5.527 17.812 -7.707 1 61.84 67 LYS B N 1
ATOM 1786 C CA . LYS B 1 67 ? 5.449 19.25 -8 1 61.84 67 LYS B CA 1
ATOM 1787 C C . LYS B 1 67 ? 4.848 19.484 -9.383 1 61.84 67 LYS B C 1
ATOM 1789 O O . LYS B 1 67 ? 4.176 20.5 -9.602 1 61.84 67 LYS B O 1
ATOM 1794 N N . THR B 1 68 ? 5.051 18.578 -10.211 1 62.28 68 THR B N 1
ATOM 1795 C CA . THR B 1 68 ? 4.559 18.766 -11.57 1 62.28 68 THR B CA 1
ATOM 1796 C C . THR B 1 68 ? 3.111 18.297 -11.695 1 62.28 68 THR B C 1
ATOM 1798 O O . THR B 1 68 ? 2.281 18.984 -12.297 1 62.28 68 THR B O 1
ATOM 1801 N N . ASN B 1 69 ? 2.801 17.203 -11.219 1 69.81 69 ASN B N 1
ATOM 1802 C CA . ASN B 1 69 ? 1.456 16.625 -11.164 1 69.81 69 ASN B CA 1
ATOM 1803 C C . ASN B 1 69 ? 1.12 16.109 -9.773 1 69.81 69 ASN B C 1
ATOM 1805 O O . ASN B 1 69 ? 1.5 15 -9.414 1 69.81 69 ASN B O 1
ATOM 1809 N N . GLY B 1 70 ? 0.455 16.984 -9.156 1 81.31 70 GLY B N 1
ATOM 1810 C CA . GLY B 1 70 ? 0.156 16.703 -7.762 1 81.31 70 GLY B CA 1
ATOM 1811 C C . GLY B 1 70 ? -0.981 15.727 -7.574 1 81.31 70 GLY B C 1
ATOM 1812 O O . GLY B 1 70 ? -1.443 15.508 -6.453 1 81.31 70 GLY B O 1
ATOM 1813 N N . TYR B 1 71 ? -1.453 15.203 -8.703 1 88.62 71 TYR B N 1
ATOM 1814 C CA . TYR B 1 71 ? -2.549 14.242 -8.602 1 88.62 71 TYR B CA 1
ATOM 1815 C C . TYR B 1 71 ? -2.025 12.844 -8.297 1 88.62 71 TYR B C 1
ATOM 1817 O O . TYR B 1 71 ? -1.145 12.344 -9 1 88.62 71 TYR B O 1
ATOM 1825 N N . VAL B 1 72 ? -2.492 12.289 -7.211 1 92.19 72 VAL B N 1
ATOM 1826 C CA . VAL B 1 72 ? -1.981 10.984 -6.797 1 92.19 72 VAL B CA 1
ATOM 1827 C C . VAL B 1 72 ? -3.141 10.094 -6.367 1 92.19 72 VAL B C 1
ATOM 1829 O O . VAL B 1 72 ? -4.227 10.578 -6.047 1 92.19 72 VAL B O 1
ATOM 1832 N N . GLY B 1 73 ? -2.977 8.82 -6.582 1 94.06 73 GLY B N 1
ATOM 1833 C CA . GLY B 1 73 ? -3.82 7.859 -5.895 1 94.06 73 GLY B CA 1
ATOM 1834 C C . GLY B 1 73 ? -3.309 7.5 -4.512 1 94.06 73 GLY B C 1
ATOM 1835 O O . GLY B 1 73 ? -2.107 7.578 -4.246 1 94.06 73 GLY B O 1
ATOM 1836 N N . PHE B 1 74 ? -4.258 7.199 -3.641 1 95.88 74 PHE B N 1
ATOM 1837 C CA . PHE B 1 74 ? -3.816 6.773 -2.316 1 95.88 74 PHE B CA 1
ATOM 1838 C C . PHE B 1 74 ? -4.602 5.555 -1.851 1 95.88 74 PHE B C 1
ATOM 1840 O O . PHE B 1 74 ? -5.695 5.285 -2.354 1 95.88 74 PHE B O 1
ATOM 1847 N N . GLU B 1 75 ? -4.004 4.871 -0.956 1 96.38 75 GLU B N 1
ATOM 1848 C CA . GLU B 1 75 ? -4.594 3.645 -0.425 1 96.38 75 GLU B CA 1
ATOM 1849 C C . GLU B 1 75 ? -4.215 3.438 1.039 1 96.38 75 GLU B C 1
ATOM 1851 O O . GLU B 1 75 ? -3.072 3.686 1.432 1 96.38 75 GLU B O 1
ATOM 1856 N N . LEU B 1 76 ? -5.223 3.152 1.856 1 96.19 76 LEU B N 1
ATOM 1857 C CA . LEU B 1 76 ? -5.062 2.715 3.24 1 96.19 76 LEU B CA 1
ATOM 1858 C C . LEU B 1 76 ? -5.641 1.317 3.438 1 96.19 76 LEU B C 1
ATOM 1860 O O . LEU B 1 76 ? -6.672 0.978 2.852 1 96.19 76 LEU B O 1
ATOM 1864 N N . ASP B 1 77 ? -4.934 0.585 4.203 1 94.19 77 ASP B N 1
ATOM 1865 C CA . ASP B 1 77 ? -5.508 -0.724 4.492 1 94.19 77 ASP B CA 1
ATOM 1866 C C . ASP B 1 77 ? -5.047 -1.238 5.852 1 94.19 77 ASP B C 1
ATOM 1868 O O . ASP B 1 77 ? -4.16 -0.652 6.477 1 94.19 77 ASP B O 1
ATOM 1872 N N . GLY B 1 78 ? -5.773 -2.248 6.301 1 90.88 78 GLY B N 1
ATOM 1873 C CA . GLY B 1 78 ? -5.484 -2.877 7.578 1 90.88 78 GLY B CA 1
ATOM 1874 C C . GLY B 1 78 ? -6.48 -3.961 7.949 1 90.88 78 GLY B C 1
ATOM 1875 O O . GLY B 1 78 ? -7.32 -4.344 7.133 1 90.88 78 GLY B O 1
ATOM 1876 N N . GLY B 1 79 ? -6.258 -4.488 9.18 1 87.75 79 GLY B N 1
ATOM 1877 C CA . GLY B 1 79 ? -7.188 -5.48 9.703 1 87.75 79 GLY B CA 1
ATOM 1878 C C . GLY B 1 79 ? -7.027 -6.844 9.055 1 87.75 79 GLY B C 1
ATOM 1879 O O . GLY B 1 79 ? -7.988 -7.605 8.961 1 87.75 79 GLY B O 1
ATOM 1880 N N . TYR B 1 80 ? -5.82 -7.031 8.586 1 84.56 80 TYR B N 1
ATOM 1881 C CA . TYR B 1 80 ? -5.57 -8.297 7.91 1 84.56 80 TYR B CA 1
ATOM 1882 C C . TYR B 1 80 ? -5.562 -9.453 8.906 1 84.56 80 TYR B C 1
ATOM 1884 O O . TYR B 1 80 ? -4.699 -9.523 9.781 1 84.56 80 TYR B O 1
ATOM 1892 N N . GLU B 1 81 ? -6.559 -10.219 8.805 1 83.75 81 GLU B N 1
ATOM 1893 C CA . GLU B 1 81 ? -6.66 -11.438 9.602 1 83.75 81 GLU B CA 1
ATOM 1894 C C . GLU B 1 81 ? -7.125 -12.617 8.758 1 83.75 81 GLU B C 1
ATOM 1896 O O . GLU B 1 81 ? -8.102 -12.508 8.016 1 83.75 81 GLU B O 1
ATOM 1901 N N . ILE B 1 82 ? -6.352 -13.664 8.828 1 79.12 82 ILE B N 1
ATOM 1902 C CA . ILE B 1 82 ? -6.727 -14.875 8.109 1 79.12 82 ILE B CA 1
ATOM 1903 C C . ILE B 1 82 ? -7.656 -15.727 8.977 1 79.12 82 ILE B C 1
ATOM 1905 O O . ILE B 1 82 ? -7.363 -15.977 10.148 1 79.12 82 ILE B O 1
ATOM 1909 N N . ILE B 1 83 ? -8.766 -16 8.438 1 81.69 83 ILE B N 1
ATOM 1910 C CA . ILE B 1 83 ? -9.695 -16.906 9.102 1 81.69 83 ILE B CA 1
ATOM 1911 C C . ILE B 1 83 ? -9.5 -18.328 8.555 1 81.69 83 ILE B C 1
ATOM 1913 O O . ILE B 1 83 ? -9.875 -18.625 7.422 1 81.69 83 ILE B O 1
ATOM 1917 N N . PRO B 1 84 ? -8.812 -19.062 9.367 1 77.31 84 PRO B N 1
ATOM 1918 C CA . PRO B 1 84 ? -8.492 -20.406 8.891 1 77.31 84 PRO B CA 1
ATOM 1919 C C . PRO B 1 84 ? -9.734 -21.266 8.664 1 77.31 84 PRO B C 1
ATOM 1921 O O . PRO B 1 84 ? -10.781 -21 9.258 1 77.31 84 PRO B O 1
ATOM 1924 N N . ALA B 1 85 ? -9.734 -22.078 7.727 1 74.94 85 ALA B N 1
ATOM 1925 C CA . ALA B 1 85 ? -10.773 -23.062 7.465 1 74.94 85 ALA B CA 1
ATOM 1926 C C . ALA B 1 85 ? -10.172 -24.453 7.258 1 74.94 85 ALA B C 1
ATOM 1928 O O . ALA B 1 85 ? -8.953 -24.594 7.137 1 74.94 85 ALA B O 1
ATOM 1929 N N . ALA B 1 86 ? -11.109 -25.453 7.391 1 73.12 86 ALA B N 1
ATOM 1930 C CA . ALA B 1 86 ? -10.672 -26.844 7.238 1 73.12 86 ALA B CA 1
ATOM 1931 C C . ALA B 1 86 ? -10.219 -27.125 5.809 1 73.12 86 ALA B C 1
ATOM 1933 O O . ALA B 1 86 ? -9.391 -28 5.574 1 73.12 86 ALA B O 1
ATOM 1934 N N . VAL B 1 87 ? -10.75 -26.391 4.961 1 68.5 87 VAL B N 1
ATOM 1935 C CA . VAL B 1 87 ? -10.43 -26.562 3.549 1 68.5 87 VAL B CA 1
ATOM 193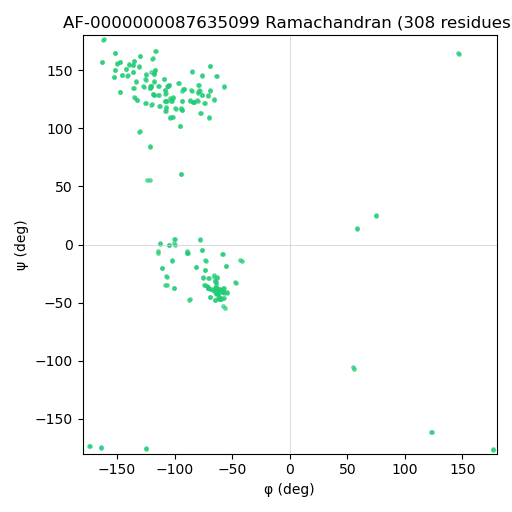6 C C . VAL B 1 87 ? -9.836 -25.266 2.994 1 68.5 87 VAL B C 1
ATOM 1938 O O . VAL B 1 87 ? -10.18 -24.188 3.453 1 68.5 87 VAL B O 1
ATOM 1941 N N . ALA B 1 88 ? -8.922 -25.359 2.016 1 66.06 88 ALA B N 1
ATOM 1942 C CA . ALA B 1 88 ? -8.203 -24.234 1.43 1 66.06 88 ALA B CA 1
ATOM 1943 C C . ALA B 1 88 ? -9.164 -23.172 0.923 1 66.06 88 ALA B C 1
ATOM 1945 O O . ALA B 1 88 ? -8.961 -21.969 1.167 1 66.06 88 ALA B O 1
ATOM 1946 N N . CYS B 1 89 ? -10.227 -23.672 0.312 1 66.12 89 CYS B N 1
ATOM 1947 C CA . CYS B 1 89 ? -11.164 -22.734 -0.307 1 66.12 89 CYS B CA 1
ATOM 1948 C C . CYS B 1 89 ? -11.984 -22 0.75 1 66.12 89 CYS B C 1
ATOM 1950 O O . CYS B 1 89 ? -12.633 -21 0.451 1 66.12 89 CYS B O 1
ATOM 1952 N N . GLY B 1 90 ? -11.891 -22.547 1.92 1 68.31 90 GLY B N 1
ATOM 1953 C CA . GLY B 1 90 ? -12.664 -21.953 2.998 1 68.31 90 GLY B CA 1
ATOM 1954 C C . GLY B 1 90 ? -11.914 -20.859 3.736 1 68.31 90 GLY B C 1
ATOM 1955 O O . GLY B 1 90 ? -12.477 -20.203 4.617 1 68.31 90 GLY B O 1
ATOM 1956 N N . TYR B 1 91 ? -10.68 -20.75 3.371 1 73.38 91 TYR B N 1
ATOM 1957 C CA . TYR B 1 91 ? -9.906 -19.703 4.027 1 73.38 91 TYR B CA 1
ATOM 1958 C C . TYR B 1 91 ? -10.438 -18.328 3.648 1 73.38 91 TYR B C 1
ATOM 1960 O O . TYR B 1 91 ? -10.781 -18.078 2.49 1 73.38 91 TYR B O 1
ATOM 1968 N N . SER B 1 92 ? -10.766 -17.562 4.637 1 75.81 92 SER B N 1
ATOM 1969 C CA . SER B 1 92 ? -11.188 -16.188 4.43 1 75.81 92 SER B CA 1
ATOM 1970 C C . SER B 1 92 ? -10.258 -15.211 5.148 1 75.81 92 SER B C 1
ATOM 1972 O O . SER B 1 92 ? -9.336 -15.625 5.852 1 75.81 92 SER B O 1
ATOM 1974 N N . SER B 1 93 ? -10.312 -14.055 4.707 1 81 93 SER B N 1
ATOM 1975 C CA . SER B 1 93 ? -9.5 -13.023 5.336 1 81 93 SER B CA 1
ATOM 1976 C C . SER B 1 93 ? -10.312 -11.758 5.602 1 81 93 SER B C 1
ATOM 1978 O O . SER B 1 93 ? -11.281 -11.484 4.895 1 81 93 SER B O 1
ATOM 1980 N N . THR B 1 94 ? -10.047 -11.18 6.738 1 86.25 94 THR B N 1
ATOM 1981 C CA . THR B 1 94 ? -10.641 -9.883 7.035 1 86.25 94 THR B CA 1
ATOM 1982 C C . THR B 1 94 ? -9.664 -8.758 6.711 1 86.25 94 THR B C 1
ATOM 1984 O O . THR B 1 94 ? -8.453 -8.906 6.898 1 86.25 94 THR B O 1
ATOM 1987 N N . PHE B 1 95 ? -10.273 -7.809 6.168 1 88.69 95 PHE B N 1
ATOM 1988 C CA . PHE B 1 95 ? -9.477 -6.613 5.918 1 88.69 95 PHE B CA 1
ATOM 1989 C C . PHE B 1 95 ? -10.367 -5.41 5.645 1 88.69 95 PHE B C 1
ATOM 1991 O O . PHE B 1 95 ? -11.555 -5.566 5.348 1 88.69 95 PHE B O 1
ATOM 1998 N N . TYR B 1 96 ? -9.82 -4.234 5.871 1 93.06 96 TYR B N 1
ATOM 1999 C CA . TYR B 1 96 ? -10.43 -2.996 5.41 1 93.06 96 TYR B CA 1
ATOM 2000 C C . TYR B 1 96 ? -9.461 -2.191 4.559 1 93.06 96 TYR B C 1
ATOM 2002 O O . TYR B 1 96 ? -8.242 -2.273 4.75 1 93.06 96 TYR B O 1
ATOM 2010 N N . SER B 1 97 ? -10.07 -1.554 3.641 1 92.44 97 SER B N 1
ATOM 2011 C CA . SER B 1 97 ? -9.227 -0.733 2.773 1 92.44 97 SER B CA 1
ATOM 2012 C C . SER B 1 97 ? -9.953 0.537 2.344 1 92.44 97 SER B C 1
ATOM 2014 O O . SER B 1 97 ? -11.188 0.566 2.289 1 92.44 97 SER B O 1
ATOM 2016 N N . VAL B 1 98 ? -9.211 1.55 2.211 1 94.75 98 VAL B N 1
ATOM 2017 C CA . VAL B 1 98 ? -9.672 2.818 1.656 1 94.75 98 VAL B CA 1
ATOM 2018 C C . VAL B 1 98 ? -8.859 3.164 0.411 1 94.75 98 VAL B C 1
ATOM 2020 O O . VAL B 1 98 ? -7.629 3.189 0.454 1 94.75 98 VAL B O 1
ATOM 2023 N N . ILE B 1 99 ? -9.555 3.289 -0.652 1 94.25 99 ILE B N 1
ATOM 2024 C CA . ILE B 1 99 ? -8.898 3.637 -1.908 1 94.25 99 ILE B CA 1
ATOM 2025 C C . ILE B 1 99 ? -9.484 4.941 -2.449 1 94.25 99 ILE B C 1
ATOM 2027 O O . ILE B 1 99 ? -10.703 5.125 -2.467 1 94.25 99 ILE B O 1
ATOM 2031 N N . GLY B 1 100 ? -8.555 5.789 -2.873 1 94.44 100 GLY B N 1
ATOM 2032 C CA . GLY B 1 100 ? -9.031 7.066 -3.383 1 94.44 100 GLY B CA 1
ATOM 2033 C C . GLY B 1 100 ? -7.988 7.812 -4.191 1 94.44 100 GLY B C 1
ATOM 2034 O O . GLY B 1 100 ? -6.977 7.234 -4.594 1 94.44 100 GLY B O 1
ATOM 2035 N N . GLU B 1 101 ? -8.391 9 -4.551 1 94.19 101 GLU B N 1
ATOM 2036 C CA . GLU B 1 101 ? -7.527 9.906 -5.301 1 94.19 101 GLU B CA 1
ATOM 2037 C C . GLU B 1 101 ? -7.664 11.344 -4.801 1 94.19 101 GLU B C 1
ATOM 2039 O O . GLU B 1 101 ? -8.664 11.695 -4.172 1 94.19 101 GLU B O 1
ATOM 2044 N N . GLY B 1 102 ? -6.59 12.023 -5.055 1 93.19 102 GLY B N 1
ATOM 2045 C CA . GLY B 1 102 ? -6.598 13.414 -4.621 1 93.19 102 GLY B CA 1
ATOM 2046 C C . GLY B 1 102 ? -5.383 14.195 -5.086 1 93.19 102 GLY B C 1
ATOM 2047 O O . GLY B 1 102 ? -4.594 13.695 -5.895 1 93.19 102 GLY B O 1
ATOM 2048 N N . GLN B 1 103 ? -5.332 15.383 -4.578 1 92.44 103 GLN B N 1
ATOM 2049 C CA . GLN B 1 103 ? -4.242 16.281 -4.926 1 92.44 103 GLN B CA 1
ATOM 2050 C C . GLN B 1 103 ? -3.285 16.469 -3.752 1 92.44 103 GLN B C 1
ATOM 2052 O O . GLN B 1 103 ? -3.719 16.703 -2.621 1 92.44 103 GLN B O 1
ATOM 2057 N N . VAL B 1 104 ? -2.045 16.359 -4.094 1 91.44 104 VAL B N 1
ATOM 2058 C CA . VAL B 1 104 ? -1.013 16.547 -3.078 1 91.44 104 VAL B CA 1
ATOM 2059 C C . VAL B 1 104 ? -0.33 17.891 -3.271 1 91.44 104 VAL B C 1
ATOM 2061 O O . VAL B 1 104 ? -0.06 18.312 -4.402 1 91.44 104 VAL B O 1
ATOM 2064 N N . SER B 1 105 ? -0.119 18.578 -2.203 1 90.12 105 SER B N 1
ATOM 2065 C CA . SER B 1 105 ? 0.624 19.828 -2.209 1 90.12 105 SER B CA 1
ATOM 2066 C C . SER B 1 105 ? 1.605 19.891 -1.045 1 90.12 105 SER B C 1
ATOM 2068 O O . SER B 1 105 ? 1.419 19.219 -0.028 1 90.12 105 SER B O 1
ATOM 2070 N N . PHE B 1 106 ? 2.629 20.672 -1.237 1 88.75 106 PHE B N 1
ATOM 2071 C CA . PHE B 1 106 ? 3.592 20.891 -0.162 1 88.75 106 PHE B CA 1
ATOM 2072 C C . PHE B 1 106 ? 3.131 22 0.77 1 88.75 106 PHE B C 1
ATOM 2074 O O . PHE B 1 106 ? 2.707 23.062 0.313 1 88.75 106 PHE B O 1
ATOM 2081 N N . VAL B 1 107 ? 3.229 21.656 2.039 1 89.62 107 VAL B N 1
ATOM 2082 C CA . VAL B 1 107 ? 2.887 22.672 3.031 1 89.62 107 VAL B CA 1
ATOM 2083 C C . VAL B 1 107 ? 4.094 23.562 3.287 1 89.62 107 VAL B C 1
ATOM 2085 O O . VAL B 1 107 ? 5.152 23.094 3.697 1 89.62 107 VAL B O 1
ATOM 2088 N N . GLU B 1 108 ? 3.922 24.844 3.078 1 86.5 108 GLU B N 1
ATOM 2089 C CA . GLU B 1 108 ? 5.039 25.781 3.215 1 86.5 108 GLU B CA 1
ATOM 2090 C C . GLU B 1 108 ? 4.906 26.625 4.477 1 86.5 108 GLU B C 1
ATOM 2092 O O . GLU B 1 108 ? 5.906 27 5.082 1 86.5 108 GLU B O 1
ATOM 2097 N N . GLU B 1 109 ? 3.695 26.828 4.902 1 89.38 109 GLU B N 1
ATOM 2098 C CA . GLU B 1 109 ? 3.461 27.672 6.07 1 89.38 109 GLU B CA 1
ATOM 2099 C C . GLU B 1 109 ? 3.76 26.906 7.363 1 89.38 109 GLU B C 1
ATOM 2101 O O . GLU B 1 109 ? 3.236 25.812 7.582 1 89.38 109 GLU B O 1
ATOM 2106 N N . ASP B 1 110 ? 4.473 27.547 8.18 1 88.88 110 ASP B N 1
ATOM 2107 C CA . ASP B 1 110 ? 4.918 26.922 9.422 1 88.88 110 ASP B CA 1
ATOM 2108 C C . ASP B 1 110 ? 3.73 26.5 10.281 1 88.88 110 ASP B C 1
ATOM 2110 O O . ASP B 1 110 ? 3.734 25.422 10.867 1 88.88 110 ASP B O 1
ATOM 2114 N N . ALA B 1 111 ? 2.814 27.391 10.398 1 89.5 111 ALA B N 1
ATOM 2115 C CA . ALA B 1 111 ? 1.652 27.109 11.234 1 89.5 111 ALA B CA 1
ATOM 2116 C C . ALA B 1 111 ? 0.935 25.844 10.758 1 89.5 111 ALA B C 1
ATOM 2118 O O . ALA B 1 111 ? 0.534 25.016 11.57 1 89.5 111 ALA B O 1
ATOM 2119 N N . GLU B 1 112 ? 0.814 25.719 9.539 1 90 112 GLU B N 1
ATOM 2120 C CA . GLU B 1 112 ? 0.162 24.547 8.953 1 90 112 GLU B CA 1
ATOM 2121 C C . GLU B 1 112 ? 1.024 23.297 9.109 1 90 112 GLU B C 1
ATOM 2123 O O . GLU B 1 112 ? 0.505 22.203 9.305 1 90 112 GLU B O 1
ATOM 2128 N N . LYS B 1 113 ? 2.244 23.484 8.977 1 90.5 113 LYS B N 1
ATOM 2129 C CA . LYS B 1 113 ? 3.166 22.375 9.172 1 90.5 113 LYS B CA 1
ATOM 2130 C C . LYS B 1 113 ? 3.066 21.812 10.586 1 90.5 113 LYS B C 1
ATOM 2132 O O . LYS B 1 113 ? 3.041 20.594 10.781 1 90.5 113 LYS B O 1
ATOM 2137 N N . ILE B 1 114 ? 3.066 22.734 11.469 1 89.31 114 ILE B N 1
ATOM 2138 C CA . ILE B 1 114 ? 2.977 22.328 12.867 1 89.31 114 ILE B CA 1
ATOM 2139 C C . ILE B 1 114 ? 1.684 21.562 13.102 1 89.31 114 ILE B C 1
ATOM 2141 O O . ILE B 1 114 ? 1.69 20.5 13.742 1 89.31 114 ILE B O 1
ATOM 2145 N N . LYS B 1 115 ? 0.661 22.094 12.594 1 89.12 115 LYS B N 1
ATOM 2146 C CA . LYS B 1 115 ? -0.628 21.422 12.719 1 89.12 115 LYS B CA 1
ATOM 2147 C C . LYS B 1 115 ? -0.574 20.031 12.117 1 89.12 115 LYS B C 1
ATOM 2149 O O . LYS B 1 115 ? -1.054 19.062 12.727 1 89.12 115 LYS B O 1
ATOM 2154 N N . ALA B 1 116 ? -0.038 19.922 11 1 90.44 116 ALA B N 1
ATOM 2155 C CA . ALA B 1 116 ? 0.079 18.656 10.297 1 90.44 116 ALA B CA 1
ATOM 2156 C C . ALA B 1 116 ? 0.892 17.641 11.109 1 90.44 116 ALA B C 1
ATOM 2158 O O . ALA B 1 116 ? 0.488 16.5 11.273 1 90.44 116 ALA B O 1
ATOM 2159 N N . LEU B 1 117 ? 1.982 18.094 11.594 1 88.62 117 LEU B N 1
ATOM 2160 C CA . LEU B 1 117 ? 2.846 17.219 12.383 1 88.62 117 LEU B CA 1
ATOM 2161 C C . LEU B 1 117 ? 2.146 16.781 13.664 1 88.62 117 LEU B C 1
ATOM 2163 O O . LEU B 1 117 ? 2.314 15.641 14.102 1 88.62 117 LEU B O 1
ATOM 2167 N N . GLN B 1 118 ? 1.402 17.672 14.188 1 88.12 118 GLN B N 1
ATOM 2168 C CA . GLN B 1 118 ? 0.627 17.328 15.375 1 88.12 118 GLN B CA 1
ATOM 2169 C C . GLN B 1 118 ? -0.408 16.25 15.062 1 88.12 118 GLN B C 1
ATOM 2171 O O . GLN B 1 118 ? -0.629 15.344 15.867 1 88.12 118 GLN B O 1
ATOM 2176 N N . MET B 1 119 ? -1.02 16.359 13.961 1 90.25 119 MET B N 1
ATOM 2177 C CA . MET B 1 119 ? -2.021 15.383 13.555 1 90.25 119 MET B CA 1
ATOM 2178 C C . MET B 1 119 ? -1.384 14.008 13.336 1 90.25 119 MET B C 1
ATOM 2180 O O . MET B 1 119 ? -1.977 12.984 13.672 1 90.25 119 MET B O 1
ATOM 2184 N N . ILE B 1 120 ? -0.206 14.023 12.781 1 88.75 120 ILE B N 1
ATOM 2185 C CA . ILE B 1 120 ? 0.522 12.773 12.555 1 88.75 120 ILE B CA 1
ATOM 2186 C C . ILE B 1 120 ? 0.867 12.133 13.898 1 88.75 120 ILE B C 1
ATOM 2188 O O . ILE B 1 120 ? 0.616 10.938 14.102 1 88.75 120 ILE B O 1
ATOM 2192 N N . MET B 1 121 ? 1.377 12.938 14.75 1 86.56 121 MET B N 1
ATOM 2193 C CA . MET B 1 121 ? 1.764 12.414 16.062 1 86.56 121 MET B CA 1
ATOM 2194 C C . MET B 1 121 ? 0.544 11.922 16.828 1 86.56 121 MET B C 1
ATOM 2196 O O . MET B 1 121 ? 0.601 10.883 17.484 1 86.56 121 MET B O 1
ATOM 2200 N N . LYS B 1 122 ? -0.462 12.695 16.734 1 86.75 122 LYS B N 1
ATOM 2201 C CA . LYS B 1 122 ? -1.698 12.312 17.406 1 86.75 122 LYS B CA 1
ATOM 2202 C C . LYS B 1 122 ? -2.197 10.961 16.906 1 86.75 122 LYS B C 1
ATOM 2204 O O . LYS B 1 122 ? -2.693 10.148 17.703 1 86.75 122 LYS B O 1
ATOM 2209 N N . HIS B 1 123 ? -2.078 10.711 15.68 1 87.88 123 HIS B N 1
ATOM 2210 C CA . HIS B 1 123 ? -2.551 9.477 15.07 1 87.88 123 HIS B CA 1
ATOM 2211 C C . HIS B 1 123 ? -1.805 8.266 15.633 1 87.88 123 HIS B C 1
ATOM 2213 O O . HIS B 1 123 ? -2.383 7.188 15.773 1 87.88 123 HIS B O 1
ATOM 2219 N N . TYR B 1 124 ? -0.577 8.484 16.047 1 84.88 124 TYR B N 1
ATOM 2220 C CA . TYR B 1 124 ? 0.251 7.355 16.453 1 84.88 124 TYR B CA 1
ATOM 2221 C C . TYR B 1 124 ? 0.425 7.312 17.969 1 84.88 124 TYR B C 1
ATOM 2223 O O . TYR B 1 124 ? 0.625 6.238 18.547 1 84.88 124 TYR B O 1
ATOM 2231 N N . THR B 1 125 ? 0.488 8.438 18.5 1 78.56 125 THR B N 1
ATOM 2232 C CA . THR B 1 125 ? 0.773 8.461 19.938 1 78.56 125 THR B CA 1
ATOM 2233 C C . THR B 1 125 ? -0.498 8.727 20.734 1 78.56 125 THR B C 1
ATOM 2235 O O . THR B 1 125 ? -0.53 8.516 21.953 1 78.56 125 THR B O 1
ATOM 2238 N N . HIS B 1 126 ? -1.519 9.148 20.047 1 76.06 126 HIS B N 1
ATOM 2239 C CA . HIS B 1 126 ? -2.779 9.523 20.688 1 76.06 126 HIS B CA 1
ATOM 2240 C C . HIS B 1 126 ? -2.574 10.633 21.703 1 76.06 126 HIS B C 1
ATOM 2242 O O . HIS B 1 126 ? -3.357 10.766 22.656 1 76.06 126 HIS B O 1
ATOM 2248 N N . THR B 1 127 ? -1.388 11.234 21.625 1 70.69 127 THR B N 1
ATOM 2249 C CA . THR B 1 127 ? -1.073 12.375 22.484 1 70.69 127 THR B CA 1
ATOM 2250 C C . THR B 1 127 ? -1.05 13.664 21.672 1 70.69 127 THR B C 1
ATOM 2252 O O . THR B 1 127 ? -0.542 13.695 20.547 1 70.69 127 THR B O 1
ATOM 2255 N N . THR B 1 128 ? -1.713 14.75 22.047 1 66.62 128 THR B N 1
ATOM 2256 C CA . THR B 1 128 ? -1.917 15.961 21.266 1 66.62 128 THR B CA 1
ATOM 2257 C C . THR B 1 128 ? -0.943 17.047 21.703 1 66.62 128 THR B C 1
ATOM 2259 O O . THR B 1 128 ? -0.665 17.984 20.938 1 66.62 128 THR B O 1
ATOM 2262 N N . ASP B 1 129 ? -0.059 16.844 22.625 1 67.62 129 ASP B N 1
ATOM 2263 C CA . ASP B 1 129 ? 0.632 17.984 23.203 1 67.62 129 ASP B CA 1
ATOM 2264 C C . ASP B 1 129 ? 2.146 17.844 23.078 1 67.62 129 ASP B C 1
ATOM 2266 O O . ASP B 1 129 ? 2.873 18.031 24.062 1 67.62 129 ASP B O 1
ATOM 2270 N N . TRP B 1 130 ? 2.418 17.656 21.797 1 68.12 130 TRP B N 1
ATOM 2271 C CA . TRP B 1 130 ? 3.865 17.516 21.656 1 68.12 130 TRP B CA 1
ATOM 2272 C C . TRP B 1 130 ? 4.504 18.875 21.344 1 68.12 130 TRP B C 1
ATOM 2274 O O . TRP B 1 130 ? 3.922 19.688 20.625 1 68.12 130 TRP B O 1
ATOM 2284 N N . GLU B 1 131 ? 5.523 19.188 22 1 74.19 131 GLU B N 1
ATOM 2285 C CA . GLU B 1 131 ? 6.316 20.359 21.609 1 74.19 131 GLU B CA 1
ATOM 2286 C C . GLU B 1 131 ? 7.203 20.047 20.406 1 74.19 131 GLU B C 1
ATOM 2288 O O . GLU B 1 131 ? 8.047 19.141 20.469 1 74.19 131 GLU B O 1
ATOM 2293 N N . LEU B 1 132 ? 6.898 20.688 19.312 1 76.75 132 LEU B N 1
ATOM 2294 C CA . LEU B 1 132 ? 7.691 20.5 18.094 1 76.75 132 LEU B CA 1
ATOM 2295 C C . LEU B 1 132 ? 8.641 21.688 17.891 1 76.75 132 LEU B C 1
ATOM 2297 O O . LEU B 1 132 ? 8.195 22.797 17.625 1 76.75 132 LEU B O 1
ATOM 2301 N N . PRO B 1 133 ? 9.898 21.375 18.094 1 77.31 133 PRO B N 1
ATOM 2302 C CA . PRO B 1 133 ? 10.836 22.469 17.828 1 77.31 133 PRO B CA 1
ATOM 2303 C C . PRO B 1 133 ? 10.719 23.016 16.406 1 77.31 133 PRO B C 1
ATOM 2305 O O . PRO B 1 133 ? 10.609 22.234 15.445 1 77.31 133 PRO B O 1
ATOM 2308 N N . LEU B 1 134 ? 10.742 24.297 16.297 1 79.12 134 LEU B N 1
ATOM 2309 C CA . LEU B 1 134 ? 10.562 24.984 15.016 1 79.12 134 LEU B CA 1
ATOM 2310 C C . LEU B 1 134 ? 11.609 24.547 14.008 1 79.12 134 LEU B C 1
ATOM 2312 O O . LEU B 1 134 ? 11.32 24.422 12.812 1 79.12 134 LEU B O 1
ATOM 2316 N N . ALA B 1 135 ? 12.781 24.344 14.484 1 77.25 135 ALA B N 1
ATOM 2317 C CA . ALA B 1 135 ? 13.859 23.922 13.594 1 77.25 135 ALA B CA 1
ATOM 2318 C C . ALA B 1 135 ? 13.531 22.578 12.938 1 77.25 135 ALA B C 1
ATOM 2320 O O . ALA B 1 135 ? 13.758 22.406 11.742 1 77.25 135 ALA B O 1
ATOM 2321 N N . ALA B 1 136 ? 12.945 21.766 13.727 1 73.62 136 ALA B N 1
ATOM 2322 C CA . ALA B 1 136 ? 12.578 20.453 13.219 1 73.62 136 ALA B CA 1
ATOM 2323 C C . ALA B 1 136 ? 11.422 20.547 12.227 1 73.62 136 ALA B C 1
ATOM 2325 O O . ALA B 1 136 ? 11.422 19.875 11.195 1 73.62 136 ALA B O 1
ATOM 2326 N N . VAL B 1 137 ? 10.562 21.422 12.555 1 80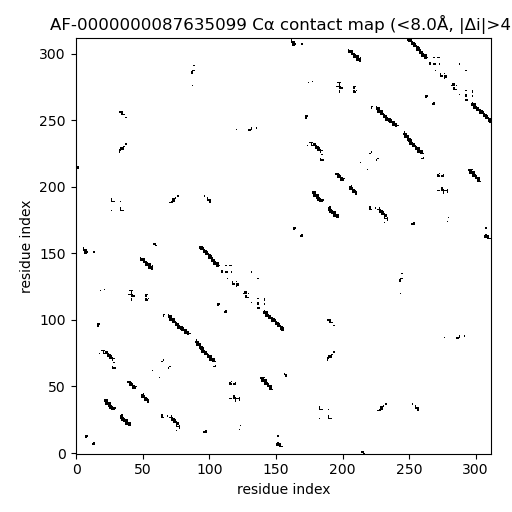.31 137 VAL B N 1
ATOM 2327 C CA . VAL B 1 137 ? 9.391 21.625 11.711 1 80.31 137 VAL B CA 1
ATOM 2328 C C . VAL B 1 137 ? 9.82 22.172 10.352 1 80.31 137 VAL B C 1
ATOM 2330 O O . VAL B 1 137 ? 9.344 21.719 9.312 1 80.31 137 VAL B O 1
ATOM 2333 N N . LYS B 1 138 ? 10.781 23.078 10.414 1 80 138 LYS B N 1
ATOM 2334 C CA . LYS B 1 138 ? 11.234 23.719 9.188 1 80 138 LYS B CA 1
ATOM 2335 C C . LYS B 1 138 ? 12.008 22.75 8.305 1 80 138 LYS B C 1
ATOM 2337 O O . LYS B 1 138 ? 11.969 22.859 7.078 1 80 138 LYS B O 1
ATOM 2342 N N . ASN B 1 139 ? 12.594 21.859 8.891 1 78.5 139 ASN B N 1
ATOM 2343 C CA . ASN B 1 139 ? 13.438 20.922 8.148 1 78.5 139 ASN B CA 1
ATOM 2344 C C . ASN B 1 139 ? 12.648 19.734 7.641 1 78.5 139 ASN B C 1
ATOM 2346 O O . ASN B 1 139 ? 13.164 18.922 6.867 1 78.5 139 ASN B O 1
ATOM 2350 N N . THR B 1 140 ? 11.469 19.688 8.062 1 82.06 140 THR B N 1
ATOM 2351 C CA . THR B 1 140 ? 10.648 18.547 7.684 1 82.06 140 THR B CA 1
ATOM 2352 C C . THR B 1 140 ? 9.695 18.906 6.551 1 82.06 140 THR B C 1
ATOM 2354 O O . THR B 1 140 ? 9.031 19.938 6.605 1 82.06 140 THR B O 1
ATOM 2357 N N . ALA B 1 141 ? 9.766 18.141 5.547 1 85.81 141 ALA B N 1
ATOM 2358 C CA . ALA B 1 141 ? 8.789 18.344 4.48 1 85.81 141 ALA B CA 1
ATOM 2359 C C . ALA B 1 141 ? 7.445 17.719 4.84 1 85.81 141 ALA B C 1
ATOM 2361 O O . ALA B 1 141 ? 7.391 16.594 5.355 1 85.81 141 ALA B O 1
ATOM 2362 N N . VAL B 1 142 ? 6.453 18.547 4.652 1 90.56 142 VAL B N 1
ATOM 2363 C CA . VAL B 1 142 ? 5.109 18.078 4.949 1 90.56 142 VAL B CA 1
ATOM 2364 C C . VAL B 1 142 ? 4.254 18.109 3.684 1 90.56 142 VAL B C 1
ATOM 2366 O O . VAL B 1 142 ? 4.246 19.109 2.963 1 90.56 142 VAL B O 1
ATOM 2369 N N . LEU B 1 143 ? 3.609 16.984 3.436 1 91.69 143 LEU B N 1
ATOM 2370 C CA . LEU B 1 143 ? 2.688 16.875 2.311 1 91.69 143 LEU B CA 1
ATOM 2371 C C . LEU B 1 143 ? 1.24 16.906 2.787 1 91.69 143 LEU B C 1
ATOM 2373 O O . LEU B 1 143 ? 0.902 16.297 3.801 1 91.69 143 LEU B O 1
ATOM 2377 N N . LYS B 1 144 ? 0.532 17.656 2.021 1 93.56 144 LYS B N 1
ATOM 2378 C CA . LYS B 1 144 ? -0.909 17.719 2.254 1 93.56 144 LYS B CA 1
ATOM 2379 C C . LYS B 1 144 ? -1.678 17.094 1.093 1 93.56 144 LYS B C 1
ATOM 2381 O O . LYS B 1 144 ? -1.562 17.547 -0.048 1 93.56 144 LYS B O 1
ATOM 2386 N N . LEU B 1 145 ? -2.436 16.062 1.356 1 94.31 145 LEU B N 1
ATOM 2387 C CA . LEU B 1 145 ? -3.273 15.391 0.366 1 94.31 145 LEU B CA 1
ATOM 2388 C C . LEU B 1 145 ? -4.746 15.695 0.608 1 94.31 145 LEU B C 1
ATOM 2390 O O . LEU B 1 145 ? -5.312 15.289 1.625 1 94.31 145 LEU B O 1
ATOM 2394 N N . VAL B 1 146 ? -5.34 16.375 -0.34 1 94.56 146 VAL B N 1
ATOM 2395 C CA . VAL B 1 146 ? -6.77 16.656 -0.281 1 94.56 146 VAL B CA 1
ATOM 2396 C C . VAL B 1 146 ? -7.535 15.578 -1.057 1 94.56 146 VAL B C 1
ATOM 2398 O O . VAL B 1 146 ? -7.41 15.484 -2.279 1 94.56 146 VAL B O 1
ATOM 2401 N N . CYS B 1 147 ? -8.32 14.859 -0.307 1 94.75 147 CYS B N 1
ATOM 2402 C CA . CYS B 1 147 ? -9.062 13.75 -0.906 1 94.75 147 CYS B CA 1
ATOM 2403 C C . CYS B 1 147 ? -10.164 14.266 -1.819 1 94.75 147 CYS B C 1
ATOM 2405 O O . CYS B 1 147 ? -10.984 15.094 -1.408 1 94.75 147 CYS B O 1
ATOM 2407 N N . GLU B 1 148 ? -10.188 13.789 -2.994 1 92.75 148 GLU B N 1
ATOM 2408 C CA . GLU B 1 148 ? -11.242 14.156 -3.938 1 92.75 148 GLU B CA 1
ATOM 2409 C C . GLU B 1 148 ? -12.305 13.07 -4.02 1 92.75 148 GLU B C 1
ATOM 2411 O O . GLU B 1 148 ? -13.492 13.367 -4.18 1 92.75 148 GLU B O 1
ATOM 2416 N N . SER B 1 149 ? -11.875 11.875 -3.957 1 92.25 149 SER B N 1
ATOM 2417 C CA . SER B 1 149 ? -12.766 10.719 -3.963 1 92.25 149 SER B CA 1
ATOM 2418 C C . SER B 1 149 ? -12.141 9.531 -3.242 1 92.25 149 SER B C 1
ATOM 2420 O O . SER B 1 149 ? -10.922 9.359 -3.27 1 92.25 149 SER B O 1
ATOM 2422 N N . MET B 1 150 ? -13.039 8.812 -2.574 1 91.88 150 MET B N 1
ATOM 2423 C CA . MET B 1 150 ? -12.539 7.621 -1.898 1 91.88 150 MET B CA 1
ATOM 2424 C C . MET B 1 150 ? -13.625 6.562 -1.772 1 91.88 150 MET B C 1
ATOM 2426 O O . MET B 1 150 ? -14.812 6.887 -1.769 1 91.88 150 MET B O 1
ATOM 2430 N N . THR B 1 151 ? -13.188 5.434 -1.764 1 91 151 THR B N 1
ATOM 2431 C CA . THR B 1 151 ? -14.055 4.285 -1.514 1 91 151 THR B CA 1
ATOM 2432 C C . THR B 1 151 ? -13.484 3.418 -0.391 1 91 151 THR B C 1
ATOM 2434 O O . THR B 1 151 ? -12.281 3.195 -0.318 1 91 151 THR B O 1
ATOM 2437 N N . CYS B 1 152 ? -14.383 3.053 0.417 1 91.06 152 CYS B N 1
ATOM 2438 C CA . CYS B 1 152 ? -14 2.197 1.535 1 91.06 152 CYS B CA 1
ATOM 2439 C C . CYS B 1 152 ? -14.633 0.818 1.408 1 91.06 152 CYS B C 1
ATOM 2441 O O . CYS B 1 152 ? -15.828 0.703 1.135 1 91.06 152 CYS B O 1
ATOM 2443 N N . LYS B 1 153 ? -13.781 -0.161 1.528 1 87.75 153 LYS B N 1
ATOM 2444 C CA . LYS B 1 153 ? -14.258 -1.539 1.465 1 87.75 153 LYS B CA 1
ATOM 2445 C C . LYS B 1 153 ? -13.812 -2.332 2.691 1 87.75 153 LYS B C 1
ATOM 2447 O O . LYS B 1 153 ? -12.742 -2.074 3.248 1 87.75 153 LYS B O 1
ATOM 2452 N N . GLU B 1 154 ? -14.68 -3.141 3.094 1 87.12 154 GLU B N 1
ATOM 2453 C CA . GLU B 1 154 ? -14.391 -4.023 4.219 1 87.12 154 GLU B CA 1
ATOM 2454 C C . GLU B 1 154 ? -14.789 -5.461 3.91 1 87.12 154 GLU B C 1
ATOM 2456 O O . GLU B 1 154 ? -15.859 -5.707 3.35 1 87.12 154 GLU B O 1
ATOM 2461 N N . HIS B 1 155 ? -13.781 -6.324 4.062 1 77.62 155 HIS B N 1
ATOM 2462 C CA . HIS B 1 155 ? -14.078 -7.746 3.93 1 77.62 155 HIS B CA 1
ATOM 2463 C C . HIS B 1 155 ? -14.125 -8.43 5.293 1 77.62 155 HIS B C 1
ATOM 2465 O O . HIS B 1 155 ? -13.133 -8.43 6.023 1 77.62 155 HIS B O 1
ATOM 2471 N N . ASN B 1 156 ? -15.227 -8.797 5.676 1 67.06 156 ASN B N 1
ATOM 2472 C CA . ASN B 1 156 ? -15.445 -9.461 6.957 1 67.06 156 ASN B CA 1
ATOM 2473 C C . ASN B 1 156 ? -15.773 -10.938 6.773 1 67.06 156 ASN B C 1
ATOM 2475 O O . ASN B 1 156 ? -16.375 -11.328 5.77 1 67.06 156 ASN B O 1
#

Organism: NCBI:txid103891